Protein AF-A0A0F9JEW5-F1 (afdb_monomer)

pLDDT: mean 82.62, std 16.34, range [31.52, 98.19]

Solvent-accessible surface area (backbone atoms only — not comparable to full-atom values): 14405 Å² total; per-residue (Å²): 135,77,82,50,56,50,59,51,35,54,68,75,47,65,74,47,49,48,52,36,48,53,62,78,28,71,48,70,69,54,36,25,42,50,37,27,54,48,25,72,77,55,70,65,80,66,47,75,46,81,28,48,69,41,66,29,32,46,48,93,88,68,34,52,80,38,79,66,71,41,77,50,73,48,63,40,45,31,35,50,45,37,50,49,23,58,27,34,62,46,63,54,83,74,31,50,36,46,57,43,24,36,77,70,68,67,39,47,72,57,69,88,80,59,84,79,89,71,84,52,66,76,83,64,49,45,79,55,55,66,50,74,73,92,72,69,80,47,75,87,39,39,67,61,47,58,59,44,50,69,65,40,67,44,68,39,86,44,70,40,50,89,50,46,80,82,81,53,55,40,36,77,55,31,75,56,64,23,34,40,79,36,99,52,100,46,92,76,52,58,65,40,72,43,75,83,55,45,79,81,68,55,44,44,38,74,59,33,95,54,69,22,47,46,82,43,75,46,63,66,61,31,51,53,50,54,51,53,52,50,50,54,52,52,52,50,53,53,53,50,50,52,50,55,59,60,72,75,109

Organism: NCBI:txid412755

Nearest PDB structures (foldseek):
  8amp-assembly1_A  TM=6.759E-01  e=5.901E-01  Mycobacterium tuberculosis
  7m32-assembly2_D  TM=3.878E-01  e=1.732E-01  Sus scrofa
  8f5w-assembly1_B  TM=3.877E-01  e=1.937E-01  Sus scrofa
  8f61-assembly2_D  TM=4.476E-01  e=6.239E-01  Sus scrofa
  8f5w-assembly2_D  TM=3.840E-01  e=4.466E-01  Sus scrofa

InterPro domains:
  IPR007160 Domain of unknown function DUF362 [PF04015] (2-85)
  IPR017896 4Fe-4S ferredoxin-type, iron-sulphur binding domain [PF13237] (158-209)
  IPR017896 4Fe-4S ferredoxin-type, iron-sulphur binding domain [PS51379] (155-184)
  IPR017896 4Fe-4S ferredoxin-type, iron-sulphur binding domain [PS51379] (189-218)
  IPR017900 4Fe-4S ferredoxin, iron-sulphur binding, conserved site [PS00198] (198-209)

Foldseek 3Di:
DDDFDLNCLLVVQDFCVSLLLCVVPVDPLSSLLVSLVSCVVPADQKGKTDQQWDFFAPDDVDTDIDGLRDIDMDRQSLCRVLLVCLQQVHDSVVSNNSVSNVVVVRHDSDNVPDDDPDDDSVVRHHHGHHHPPPDDVCPVCVVVCCVQVVVQFDWDKAFQLVQDQQPCQLQVSQSLNQWARFPDNDRPTDTHGRSVSDPPSCSSCVPDPRSGIDIDGPPVSNVVSVVVVVVVVVVVVVVVVVVVVVVVD

Mean predicted aligned error: 12.76 Å

Sequence (249 aa):
LLTCSIKNMFGTVILGNKSRIHFMFPNNVLFNAALADVYSVSQPQLTIIDGYYCQEGNGPTAGDVVKLDLVIAGYDPVALDTVVCNIIGFDTKEVLHIAKAEQKGLGSSDITKQKFLGESLLSVKRNFKKPKNQIYIFQLFKFLYEQVIKRVFIQVIEFDLSKCKLCAICWKNCPAQALSPPKELKRGYAPEWDKESCIKCYCCAEFCPHEAINFRINKRKIFLKFFILALILGISQISLFLMLSLANI

Structure (mmCIF, N/CA/C/O backbone):
data_AF-A0A0F9JEW5-F1
#
_entry.id   AF-A0A0F9JEW5-F1
#
loop_
_atom_site.group_PDB
_atom_site.id
_atom_site.type_symbol
_atom_site.label_atom_id
_atom_site.label_alt_id
_atom_site.label_comp_id
_atom_site.label_asym_id
_atom_site.label_entity_id
_atom_site.label_seq_id
_atom_site.pdbx_PDB_ins_code
_atom_site.Cartn_x
_atom_site.Cartn_y
_atom_site.Cartn_z
_atom_site.occupancy
_atom_site.B_iso_or_equiv
_atom_site.auth_seq_id
_atom_site.auth_comp_id
_atom_site.auth_asym_id
_atom_site.auth_atom_id
_atom_site.pdbx_PDB_model_num
ATOM 1 N N . LEU A 1 1 ? 2.967 -2.147 7.516 1.00 82.19 1 LEU A N 1
ATOM 2 C CA . LEU A 1 1 ? 2.421 -2.959 8.623 1.00 82.19 1 LEU A CA 1
ATOM 3 C C . LEU A 1 1 ? 0.928 -3.183 8.443 1.00 82.19 1 LEU A C 1
ATOM 5 O O . LEU A 1 1 ? 0.535 -4.333 8.407 1.00 82.19 1 LEU A O 1
ATOM 9 N N . LEU A 1 2 ? 0.135 -2.130 8.233 1.00 92.19 2 LEU A N 1
ATOM 10 C CA . LEU A 1 2 ? -1.301 -2.230 7.950 1.00 92.19 2 LEU A CA 1
ATOM 11 C C . LEU A 1 2 ? -1.621 -1.990 6.460 1.00 92.19 2 LEU A C 1
ATOM 13 O O . LEU A 1 2 ? -0.882 -1.264 5.787 1.00 92.19 2 LEU A O 1
ATOM 17 N N . THR A 1 3 ? -2.697 -2.599 5.952 1.00 92.00 3 THR A N 1
ATOM 18 C CA . THR A 1 3 ? -3.315 -2.260 4.656 1.00 92.00 3 THR A CA 1
ATOM 19 C C . THR A 1 3 ? -4.817 -2.088 4.863 1.00 92.00 3 THR A C 1
ATOM 21 O O . THR A 1 3 ? -5.552 -3.066 4.818 1.00 92.00 3 THR A O 1
ATOM 24 N N . CYS A 1 4 ? -5.236 -0.850 5.110 1.00 95.38 4 CYS A N 1
ATOM 25 C CA . CYS A 1 4 ? -6.632 -0.445 5.265 1.00 95.38 4 CYS A CA 1
ATOM 26 C C . CYS A 1 4 ? -6.843 0.867 4.492 1.00 95.38 4 CYS A C 1
ATOM 28 O O . CYS A 1 4 ? -6.364 0.982 3.366 1.00 95.38 4 CYS A O 1
ATOM 30 N N . SER A 1 5 ? -7.505 1.856 5.078 1.00 96.94 5 SER A N 1
ATOM 31 C CA . SER A 1 5 ? -8.023 3.065 4.437 1.00 96.94 5 SER A CA 1
ATOM 32 C C . SER A 1 5 ? -6.953 3.859 3.687 1.00 96.94 5 SER A C 1
ATOM 34 O O . SER A 1 5 ? -7.041 4.018 2.469 1.00 96.94 5 SER A O 1
ATOM 36 N N . ILE A 1 6 ? -5.901 4.318 4.377 1.00 96.94 6 ILE A N 1
ATOM 37 C CA . ILE A 1 6 ? -4.916 5.242 3.787 1.00 96.94 6 ILE A CA 1
ATOM 38 C C . ILE A 1 6 ? -4.125 4.540 2.683 1.00 96.94 6 ILE A C 1
ATOM 40 O O . ILE A 1 6 ? -3.960 5.059 1.580 1.00 96.94 6 ILE A O 1
ATOM 44 N N . LYS A 1 7 ? -3.649 3.320 2.951 1.00 93.75 7 LYS A N 1
ATOM 45 C CA . LYS A 1 7 ? -2.890 2.547 1.961 1.00 93.75 7 LYS A CA 1
ATOM 46 C C . LYS A 1 7 ? -3.767 2.096 0.786 1.00 93.75 7 LYS A C 1
ATOM 48 O O . LYS A 1 7 ? -3.244 1.971 -0.319 1.00 93.75 7 LYS A O 1
ATOM 53 N N . ASN A 1 8 ? -5.073 1.898 0.986 1.00 95.00 8 ASN A N 1
ATOM 54 C CA . ASN A 1 8 ? -6.012 1.598 -0.095 1.00 95.00 8 ASN A CA 1
ATOM 55 C C . ASN A 1 8 ? -6.117 2.753 -1.102 1.00 95.00 8 ASN A C 1
ATOM 57 O O . ASN A 1 8 ? -6.257 2.499 -2.296 1.00 95.00 8 ASN A O 1
ATOM 61 N N . MET A 1 9 ? -5.915 4.005 -0.670 1.00 95.00 9 MET A N 1
ATOM 62 C CA . MET A 1 9 ? -5.864 5.151 -1.588 1.00 95.00 9 MET A CA 1
ATOM 63 C C . MET A 1 9 ? -4.673 5.105 -2.544 1.00 95.00 9 MET A C 1
ATOM 65 O O . MET A 1 9 ? -4.735 5.695 -3.614 1.00 95.00 9 MET A O 1
ATOM 69 N N . PHE A 1 10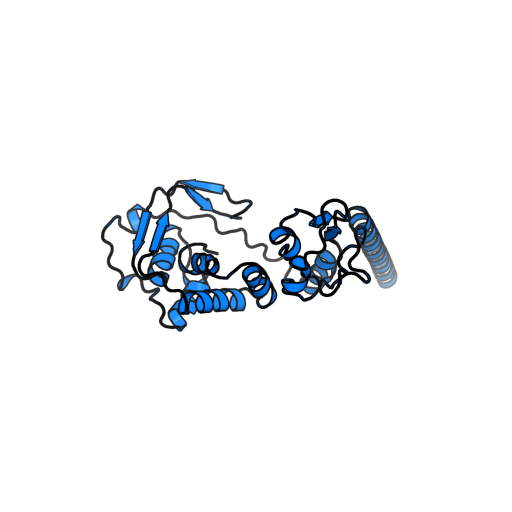 ? -3.639 4.304 -2.272 1.00 91.19 10 PHE A N 1
ATOM 70 C CA . PHE A 1 10 ? -2.622 4.000 -3.285 1.00 91.19 10 PHE A CA 1
ATOM 71 C C . PHE A 1 10 ? -3.217 3.345 -4.543 1.00 91.19 10 PHE A C 1
ATOM 73 O O . PHE A 1 10 ? -2.631 3.401 -5.623 1.00 91.19 10 PHE A O 1
ATOM 80 N N . GLY A 1 11 ? -4.407 2.753 -4.417 1.00 88.12 11 GLY A N 1
ATOM 81 C CA . GLY A 1 11 ? -5.236 2.249 -5.500 1.00 88.12 11 GLY A CA 1
ATOM 82 C C . GLY A 1 11 ? -5.543 3.278 -6.588 1.00 88.12 11 GLY A C 1
ATOM 83 O O . GLY A 1 11 ? -5.614 2.881 -7.751 1.00 88.12 11 GLY A O 1
ATOM 84 N N . THR A 1 12 ? -5.648 4.564 -6.234 1.00 90.12 12 THR A N 1
ATOM 85 C CA . THR A 1 12 ? -6.010 5.662 -7.149 1.00 90.12 12 THR A CA 1
ATOM 86 C C . THR A 1 12 ? -4.848 6.129 -8.023 1.00 90.12 12 THR A C 1
ATOM 88 O O . THR A 1 12 ? -5.052 6.806 -9.030 1.00 90.12 12 THR A O 1
ATOM 91 N N . VAL A 1 13 ? -3.621 5.719 -7.693 1.00 85.56 13 VAL A N 1
ATOM 92 C CA . VAL A 1 13 ? -2.450 5.954 -8.536 1.00 85.56 13 VAL A CA 1
ATOM 93 C C . VAL A 1 13 ? -2.584 5.134 -9.819 1.00 85.56 13 VAL A C 1
ATOM 95 O O . VAL A 1 13 ? -2.695 3.912 -9.793 1.00 85.56 13 VAL A O 1
ATOM 98 N N . ILE A 1 14 ? -2.546 5.805 -10.963 1.00 73.94 14 ILE A N 1
ATOM 99 C CA . ILE A 1 14 ? -2.825 5.189 -12.262 1.00 73.94 14 ILE A CA 1
ATOM 100 C C . ILE A 1 14 ? -1.658 4.298 -12.717 1.00 73.94 14 ILE A C 1
ATOM 102 O O . ILE A 1 14 ? -0.518 4.762 -12.812 1.00 73.94 14 ILE A O 1
ATOM 106 N N . LEU A 1 15 ? -1.962 3.048 -13.089 1.00 65.25 15 LEU A N 1
ATOM 107 C CA . LEU A 1 15 ? -1.085 2.167 -13.873 1.00 65.25 15 LEU A CA 1
ATOM 108 C C . LEU A 1 15 ? 0.342 2.062 -13.279 1.00 65.25 15 LEU A C 1
ATOM 110 O O . LEU A 1 15 ? 0.527 1.829 -12.081 1.00 65.25 15 LEU A O 1
ATOM 114 N N . GLY A 1 16 ? 1.374 2.246 -14.112 1.00 61.03 16 GLY A N 1
ATOM 115 C CA . GLY A 1 16 ? 2.775 1.992 -13.767 1.00 61.03 16 GLY A CA 1
ATOM 116 C C . GLY A 1 16 ? 3.349 2.975 -12.750 1.00 61.03 16 GLY A C 1
ATOM 117 O O . GLY A 1 16 ? 4.456 2.770 -12.246 1.00 61.03 16 GLY A O 1
ATOM 118 N N . ASN A 1 17 ? 2.592 4.021 -12.406 1.00 68.81 17 ASN A N 1
ATOM 119 C CA . ASN A 1 17 ? 2.990 4.986 -11.394 1.00 68.81 17 ASN A CA 1
ATOM 120 C C . ASN A 1 17 ? 3.050 4.351 -10.000 1.00 68.81 17 ASN A C 1
ATOM 122 O O . ASN A 1 17 ? 3.900 4.756 -9.212 1.00 68.81 17 ASN A O 1
ATOM 126 N N . LYS A 1 18 ? 2.258 3.304 -9.710 1.00 72.94 18 LYS A N 1
ATOM 127 C CA . LYS A 1 18 ? 2.375 2.558 -8.441 1.00 72.94 18 LYS A CA 1
ATOM 128 C C . LYS A 1 18 ? 3.777 1.976 -8.285 1.00 72.94 18 LYS A C 1
ATOM 130 O O . LYS A 1 18 ? 4.462 2.209 -7.288 1.00 72.94 18 LYS A O 1
ATOM 135 N N . SER A 1 19 ? 4.252 1.286 -9.316 1.00 67.31 19 SER A N 1
ATOM 136 C CA . SER A 1 19 ? 5.589 0.700 -9.304 1.00 67.31 19 SER A CA 1
ATOM 137 C C . SER A 1 19 ? 6.693 1.756 -9.352 1.00 67.31 19 SER A C 1
ATOM 139 O O . SER A 1 19 ? 7.730 1.583 -8.714 1.00 67.31 19 SER A O 1
ATOM 141 N N . ARG A 1 20 ? 6.469 2.878 -10.053 1.00 66.75 20 ARG A N 1
ATOM 142 C CA . ARG A 1 20 ? 7.386 4.028 -10.042 1.00 66.75 20 ARG A CA 1
ATOM 143 C C . ARG A 1 20 ? 7.544 4.610 -8.637 1.00 66.75 20 ARG A C 1
ATOM 145 O O . ARG A 1 20 ? 8.668 4.860 -8.223 1.00 66.75 20 ARG A O 1
ATOM 152 N N . ILE A 1 21 ? 6.454 4.793 -7.893 1.00 72.44 21 ILE A N 1
ATOM 153 C CA . ILE A 1 21 ? 6.490 5.320 -6.520 1.00 72.44 21 ILE A CA 1
ATOM 154 C C . ILE A 1 21 ? 7.222 4.347 -5.590 1.00 72.44 21 ILE A C 1
ATOM 156 O O . ILE A 1 21 ? 8.104 4.772 -4.848 1.00 72.44 21 ILE A O 1
ATOM 160 N N . HIS A 1 22 ? 6.950 3.040 -5.681 1.00 71.81 22 HIS A N 1
ATOM 161 C CA . HIS A 1 22 ? 7.716 2.033 -4.933 1.00 71.81 22 HIS A CA 1
ATOM 162 C C . HIS A 1 22 ? 9.222 2.090 -5.218 1.00 71.81 22 HIS A C 1
ATOM 164 O O . HIS A 1 22 ? 10.030 1.853 -4.322 1.00 71.81 22 HIS A O 1
ATOM 170 N N . PHE A 1 23 ? 9.601 2.411 -6.455 1.00 65.94 23 PHE A N 1
ATOM 171 C CA . PHE A 1 23 ? 10.998 2.553 -6.841 1.00 65.94 23 PHE A CA 1
ATOM 172 C C . PHE A 1 23 ? 11.637 3.857 -6.359 1.00 65.94 23 PHE A C 1
ATOM 174 O O . PHE A 1 23 ? 12.754 3.824 -5.852 1.00 65.94 23 PHE A O 1
ATOM 181 N N . MET A 1 24 ? 10.947 4.991 -6.502 1.00 67.56 24 MET A N 1
ATOM 182 C CA . MET A 1 24 ? 11.456 6.297 -6.066 1.00 67.56 24 MET A CA 1
ATOM 183 C C . MET A 1 24 ? 11.595 6.375 -4.541 1.00 67.56 24 MET A C 1
ATOM 185 O O . MET A 1 24 ? 12.484 7.057 -4.037 1.00 67.56 24 MET A O 1
ATOM 189 N N . PHE A 1 25 ? 10.754 5.644 -3.804 1.00 74.44 25 PHE A N 1
ATOM 190 C CA . PHE A 1 25 ? 10.728 5.652 -2.344 1.00 74.44 25 PHE A CA 1
ATOM 191 C C . PHE A 1 25 ? 10.922 4.237 -1.771 1.00 74.44 25 PHE A C 1
ATOM 193 O O . PHE A 1 25 ? 10.008 3.683 -1.165 1.00 74.44 25 PHE A O 1
ATOM 200 N N . PRO A 1 26 ? 12.117 3.627 -1.911 1.00 60.06 26 PRO A N 1
ATOM 201 C CA . PRO A 1 26 ? 12.377 2.275 -1.407 1.00 60.06 26 PRO A CA 1
ATOM 202 C C . PRO A 1 26 ? 12.519 2.244 0.123 1.00 60.06 26 PRO A C 1
ATOM 204 O O . PRO A 1 26 ? 12.433 1.192 0.756 1.00 60.06 26 PRO A O 1
ATOM 207 N N . ASN A 1 27 ? 12.764 3.406 0.734 1.00 75.25 27 ASN A N 1
ATOM 208 C CA . ASN A 1 27 ? 12.823 3.570 2.175 1.00 75.25 27 ASN A CA 1
ATOM 209 C C . ASN A 1 27 ? 11.406 3.538 2.767 1.00 75.25 27 ASN A C 1
ATOM 211 O O . ASN A 1 27 ? 10.526 4.267 2.319 1.00 75.25 27 ASN A O 1
ATOM 215 N N . ASN A 1 28 ? 11.212 2.745 3.823 1.00 75.88 28 ASN A N 1
ATOM 216 C CA . ASN A 1 28 ? 9.920 2.569 4.488 1.00 75.88 28 ASN A CA 1
ATOM 217 C C . ASN A 1 28 ? 9.301 3.906 4.954 1.00 75.88 28 ASN A C 1
ATOM 219 O O . ASN A 1 28 ? 8.117 4.146 4.729 1.00 75.88 28 ASN A O 1
ATOM 223 N N . VAL A 1 29 ? 10.096 4.815 5.523 1.00 83.69 29 VAL A N 1
ATOM 224 C CA . VAL A 1 29 ? 9.624 6.135 5.974 1.00 83.69 29 VAL A CA 1
ATOM 225 C C . VAL A 1 29 ? 9.166 6.988 4.793 1.00 83.69 29 VAL A C 1
ATOM 227 O O . VAL A 1 29 ? 8.077 7.557 4.843 1.00 83.69 29 VAL A O 1
ATOM 230 N N . LEU A 1 30 ? 9.966 7.049 3.724 1.00 82.50 30 LEU A N 1
ATOM 231 C CA . LEU A 1 30 ? 9.631 7.828 2.529 1.00 82.50 30 LEU A CA 1
ATOM 232 C C . LEU A 1 30 ? 8.403 7.262 1.810 1.00 82.50 30 LEU A C 1
ATOM 234 O O . LEU A 1 30 ? 7.535 8.022 1.398 1.00 82.50 30 LEU A O 1
ATOM 238 N N . PHE A 1 31 ? 8.286 5.936 1.717 1.00 86.50 31 PHE A N 1
ATOM 239 C CA . PHE A 1 31 ? 7.124 5.298 1.107 1.00 86.50 31 PHE A CA 1
ATOM 240 C C . PHE A 1 31 ? 5.835 5.612 1.874 1.00 86.50 31 PHE A C 1
ATOM 242 O O . PHE A 1 31 ? 4.829 5.964 1.269 1.00 86.50 31 PHE A O 1
ATOM 249 N N . ASN A 1 32 ? 5.855 5.539 3.210 1.00 92.56 32 ASN A N 1
ATOM 250 C CA . ASN A 1 32 ? 4.676 5.883 4.011 1.00 92.56 32 ASN A CA 1
ATOM 251 C C . ASN A 1 32 ? 4.344 7.385 3.963 1.00 92.56 32 ASN A C 1
ATOM 253 O O . ASN A 1 32 ? 3.173 7.735 4.073 1.00 92.56 32 ASN A O 1
ATOM 257 N N . ALA A 1 33 ? 5.332 8.265 3.763 1.00 94.12 33 ALA A N 1
ATOM 258 C CA . ALA A 1 33 ? 5.068 9.675 3.479 1.00 94.12 33 ALA A CA 1
ATOM 259 C C . ALA A 1 33 ? 4.374 9.852 2.117 1.00 94.12 33 ALA A C 1
ATOM 261 O O . ALA A 1 33 ? 3.356 10.532 2.048 1.00 94.12 33 ALA A O 1
ATOM 262 N N . ALA A 1 34 ? 4.842 9.150 1.077 1.00 92.69 34 ALA A N 1
ATOM 263 C CA . ALA A 1 34 ? 4.208 9.161 -0.240 1.00 92.69 34 ALA A CA 1
ATOM 264 C C . ALA A 1 34 ? 2.766 8.616 -0.208 1.00 92.69 34 ALA A C 1
ATOM 266 O O . ALA A 1 34 ? 1.903 9.131 -0.910 1.00 92.69 34 ALA A O 1
ATOM 267 N N . LEU A 1 35 ? 2.468 7.613 0.630 1.00 94.75 35 LEU A N 1
ATOM 268 C CA . LEU A 1 35 ? 1.086 7.158 0.851 1.00 94.75 35 LEU A CA 1
ATOM 269 C C . LEU A 1 35 ? 0.201 8.275 1.421 1.00 94.75 35 LEU A C 1
ATOM 271 O O . LEU A 1 35 ? -0.918 8.464 0.950 1.00 94.75 35 LEU A O 1
ATOM 275 N N . ALA A 1 36 ? 0.704 9.029 2.403 1.00 96.12 36 ALA A N 1
ATOM 276 C CA . ALA A 1 36 ? -0.015 10.171 2.961 1.00 96.12 36 ALA A CA 1
ATOM 277 C C . ALA A 1 36 ? -0.188 11.310 1.935 1.00 96.12 36 ALA A C 1
ATOM 279 O O . ALA A 1 36 ? -1.217 11.978 1.946 1.00 96.12 36 ALA A O 1
ATOM 280 N N . ASP A 1 37 ? 0.774 11.505 1.025 1.00 95.06 37 ASP A N 1
ATOM 281 C CA . ASP A 1 37 ? 0.658 12.462 -0.086 1.00 95.06 37 ASP A CA 1
ATOM 282 C C . ASP A 1 37 ? -0.399 12.046 -1.114 1.00 95.06 37 ASP A C 1
ATOM 284 O O . ASP A 1 37 ? -1.164 12.877 -1.588 1.00 95.06 37 ASP A O 1
ATOM 288 N N . VAL A 1 38 ? -0.486 10.757 -1.451 1.00 94.69 38 VAL A N 1
ATOM 289 C CA . VAL A 1 38 ? -1.557 10.256 -2.329 1.00 94.69 38 VAL A CA 1
ATOM 290 C C . VAL A 1 38 ? -2.921 10.437 -1.662 1.00 94.69 38 VAL A C 1
ATOM 292 O O . VAL A 1 38 ? -3.870 10.900 -2.296 1.00 94.69 38 VAL A O 1
ATOM 295 N N . TYR A 1 39 ? -3.014 10.104 -0.374 1.00 96.44 39 TYR A N 1
ATOM 296 C CA . TYR A 1 39 ? -4.237 10.275 0.401 1.00 96.44 39 TYR A CA 1
ATOM 297 C C . TYR A 1 39 ? -4.673 11.745 0.486 1.00 96.44 39 TYR A C 1
ATOM 299 O O . TYR A 1 39 ? -5.859 12.016 0.330 1.00 96.44 39 TYR A O 1
ATOM 307 N N . SER A 1 40 ? -3.748 12.698 0.651 1.00 96.31 40 SER A N 1
ATOM 308 C CA . SER A 1 40 ? -4.097 14.119 0.810 1.00 96.31 40 SER A CA 1
ATOM 309 C C . SER A 1 40 ? -4.865 14.700 -0.380 1.00 96.31 40 SER A C 1
ATOM 311 O O . SER A 1 40 ? -5.707 15.575 -0.183 1.00 96.31 40 SER A O 1
ATOM 313 N N . VAL A 1 41 ? -4.609 14.190 -1.588 1.00 94.44 41 VAL A N 1
ATOM 314 C CA . VAL A 1 41 ? -5.254 14.631 -2.834 1.00 94.44 41 VAL A CA 1
ATOM 315 C C . VAL A 1 41 ? -6.534 13.845 -3.128 1.00 94.44 41 VAL A C 1
ATOM 317 O O . VAL A 1 41 ? -7.447 14.361 -3.765 1.00 94.44 41 VAL A O 1
ATOM 320 N N . SER A 1 42 ? -6.618 12.597 -2.667 1.00 92.00 42 SER A N 1
ATOM 321 C CA . SER A 1 42 ? -7.707 11.674 -2.987 1.00 92.00 42 SER A CA 1
ATOM 322 C C . SER A 1 42 ? -8.397 11.184 -1.714 1.00 92.00 42 SER A C 1
ATOM 324 O O . SER A 1 42 ? -8.347 9.996 -1.396 1.00 92.00 42 SER A O 1
ATOM 326 N N . GLN A 1 43 ? -9.041 12.093 -0.984 1.00 94.25 43 GLN A N 1
ATOM 327 C CA . GLN A 1 43 ? -9.739 11.764 0.261 1.00 94.25 43 GLN A CA 1
ATOM 328 C C . GLN A 1 43 ? -11.159 11.244 -0.030 1.00 94.25 43 GLN A C 1
ATOM 330 O O . GLN A 1 43 ? -11.946 11.950 -0.665 1.00 94.25 43 GLN A O 1
ATOM 335 N N . PRO A 1 44 ? -11.513 10.021 0.401 1.00 94.69 44 PRO A N 1
ATOM 336 C CA . PRO A 1 44 ? -12.870 9.509 0.256 1.00 94.69 44 PRO A CA 1
ATOM 337 C C . PRO A 1 44 ? -13.832 10.223 1.215 1.00 94.69 44 PRO A C 1
ATOM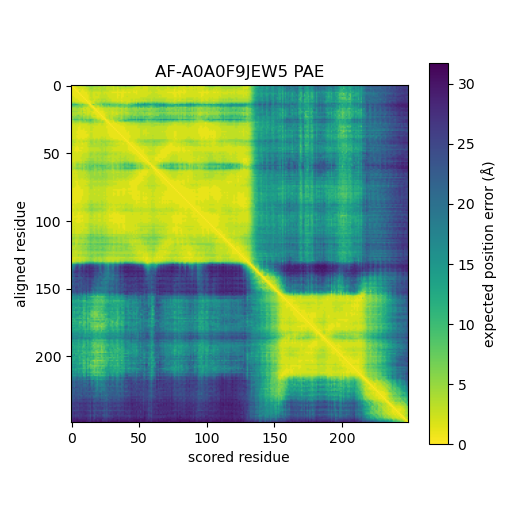 339 O O . PRO A 1 44 ? -13.484 10.500 2.359 1.00 94.69 44 PRO A O 1
ATOM 342 N N . GLN A 1 45 ? -15.073 10.458 0.774 1.00 95.75 45 GLN A N 1
ATOM 343 C CA . GLN A 1 45 ? -16.121 11.021 1.638 1.00 95.75 45 GLN A CA 1
ATOM 344 C C . GLN A 1 45 ? -16.629 10.014 2.674 1.00 95.75 45 GLN A C 1
ATOM 346 O O . GLN A 1 45 ? -17.052 10.409 3.748 1.00 95.75 45 GLN A O 1
ATOM 351 N N . LEU A 1 46 ? -16.605 8.720 2.354 1.00 97.50 46 LEU A N 1
ATOM 352 C CA . LEU A 1 46 ? -16.971 7.627 3.249 1.00 97.50 46 LEU A CA 1
ATOM 353 C C . LEU A 1 46 ? -16.023 6.464 2.978 1.00 97.50 46 LEU A C 1
ATOM 355 O O . LEU A 1 46 ? -15.808 6.093 1.824 1.00 97.50 46 LEU A O 1
ATOM 359 N N . THR A 1 47 ? -15.478 5.879 4.038 1.00 98.00 47 THR A N 1
ATOM 360 C CA . THR A 1 47 ? -14.667 4.664 3.956 1.00 98.00 47 THR A CA 1
ATOM 361 C C . THR A 1 47 ? -15.377 3.533 4.677 1.00 98.00 47 THR A C 1
ATOM 363 O O . THR A 1 47 ? -15.861 3.712 5.794 1.00 98.00 47 THR A O 1
ATOM 366 N N . ILE A 1 48 ? -15.416 2.366 4.037 1.00 98.19 48 ILE A N 1
ATOM 367 C CA . ILE A 1 48 ? -15.929 1.117 4.598 1.00 98.19 48 ILE A CA 1
ATOM 368 C C . ILE A 1 48 ? -14.807 0.086 4.486 1.00 98.19 48 ILE A C 1
ATOM 370 O O . ILE A 1 48 ? -14.261 -0.132 3.405 1.00 98.19 48 ILE A O 1
ATOM 374 N N . ILE A 1 49 ? -14.452 -0.523 5.609 1.00 98.12 49 ILE A N 1
ATOM 375 C CA . ILE A 1 49 ? -13.461 -1.586 5.721 1.00 98.12 49 ILE A CA 1
ATOM 376 C C . ILE A 1 49 ? -14.221 -2.886 5.958 1.00 98.12 49 ILE A C 1
ATOM 378 O O . ILE A 1 49 ? -14.882 -3.049 6.986 1.00 98.12 49 ILE A O 1
ATOM 382 N N . ASP A 1 50 ? -14.103 -3.804 5.004 1.00 97.19 50 ASP A N 1
ATOM 383 C CA . ASP A 1 50 ? -14.560 -5.181 5.154 1.00 97.19 50 ASP A CA 1
ATOM 384 C C . ASP A 1 50 ? -13.499 -5.987 5.914 1.00 97.19 50 ASP A C 1
ATOM 386 O O . ASP A 1 50 ? -12.387 -6.214 5.430 1.00 97.19 50 ASP A O 1
ATOM 390 N N . GLY A 1 51 ? -13.844 -6.369 7.140 1.00 95.62 51 GLY A N 1
ATOM 391 C CA . GLY A 1 51 ? -13.062 -7.227 8.014 1.00 95.62 51 GLY A CA 1
ATOM 392 C C . GLY A 1 51 ? -13.701 -8.600 8.207 1.00 95.62 51 GLY A C 1
ATOM 393 O O . GLY A 1 51 ? -13.511 -9.200 9.260 1.00 95.62 51 GLY A O 1
ATOM 394 N N . TYR A 1 52 ? -14.482 -9.120 7.254 1.00 95.88 52 TYR A N 1
ATOM 395 C CA . TYR A 1 52 ? -15.071 -10.453 7.393 1.00 95.88 52 TYR A CA 1
ATOM 396 C C . TYR A 1 52 ? -13.978 -11.532 7.467 1.00 95.88 52 TYR A C 1
ATOM 398 O O . TYR A 1 52 ? -13.819 -12.208 8.492 1.00 95.88 52 TYR A O 1
ATOM 406 N N . TYR A 1 53 ? -13.145 -11.606 6.425 1.00 95.56 53 TYR A N 1
ATOM 407 C CA . TYR A 1 53 ? -11.891 -12.358 6.419 1.00 95.56 53 TYR A CA 1
ATOM 408 C C . TYR A 1 53 ? -10.707 -11.414 6.237 1.00 95.56 53 TYR A C 1
ATOM 410 O O . TYR A 1 53 ? -10.616 -10.671 5.263 1.00 95.56 53 TYR A O 1
ATOM 418 N N . CYS A 1 54 ? -9.766 -11.487 7.168 1.00 95.12 54 CYS A N 1
ATOM 419 C CA . CYS A 1 54 ? -8.520 -10.741 7.150 1.00 95.12 54 CYS A CA 1
ATOM 420 C C . CYS A 1 54 ? -7.330 -11.686 6.971 1.00 95.12 54 CYS A C 1
ATOM 422 O O . CYS A 1 54 ? -7.470 -12.911 6.967 1.00 95.12 54 CYS A O 1
ATOM 424 N N . GLN A 1 55 ? -6.136 -11.105 6.870 1.00 94.00 55 GLN A N 1
ATOM 425 C CA . GLN A 1 55 ? -4.888 -11.852 6.813 1.00 94.00 55 GLN A CA 1
ATOM 426 C C . GLN A 1 55 ? -3.894 -11.309 7.842 1.00 94.00 55 GLN A C 1
ATOM 428 O O . GLN A 1 55 ? -3.649 -10.103 7.893 1.00 94.00 55 GLN A O 1
ATOM 433 N N . GLU A 1 56 ? -3.309 -12.195 8.646 1.00 94.12 56 GLU A N 1
ATOM 434 C CA . GLU A 1 56 ? -2.249 -11.867 9.605 1.00 94.12 56 GLU A CA 1
ATOM 435 C C . GLU A 1 56 ? -0.893 -12.452 9.176 1.00 94.12 56 GLU A C 1
ATOM 437 O O . GLU A 1 56 ? -0.800 -13.310 8.297 1.00 94.12 56 GLU A O 1
ATOM 442 N N . GLY A 1 57 ? 0.198 -11.997 9.791 1.00 89.38 57 GLY A N 1
ATOM 443 C CA . GLY A 1 57 ? 1.543 -12.452 9.448 1.00 89.38 57 GLY A CA 1
ATOM 444 C C . GLY A 1 57 ? 2.027 -11.892 8.107 1.00 89.38 57 GLY A C 1
ATOM 445 O O . GLY A 1 57 ? 1.949 -10.691 7.856 1.00 89.38 57 GLY A O 1
ATOM 446 N N . ASN A 1 58 ? 2.590 -12.745 7.247 1.00 80.75 58 ASN A N 1
ATOM 447 C CA . ASN A 1 58 ? 3.289 -12.332 6.020 1.00 80.75 58 ASN A CA 1
ATOM 448 C C . ASN A 1 58 ? 2.346 -12.141 4.811 1.00 80.75 58 ASN A C 1
ATOM 450 O O . ASN A 1 58 ? 2.627 -12.605 3.703 1.00 80.75 58 ASN A O 1
ATOM 454 N N . GLY A 1 59 ? 1.217 -11.461 5.019 1.00 75.94 59 GLY A N 1
ATOM 455 C CA . GLY A 1 59 ? 0.318 -11.052 3.935 1.00 75.94 59 GLY A CA 1
ATOM 456 C C . GLY A 1 59 ? 0.949 -10.006 2.991 1.00 75.94 59 GLY A C 1
ATOM 457 O O . GLY A 1 59 ? 1.950 -9.374 3.342 1.00 75.94 59 GLY A O 1
ATOM 458 N N . PRO A 1 60 ? 0.386 -9.788 1.786 1.00 72.94 60 PRO A N 1
ATOM 459 C CA . PRO A 1 60 ? -0.827 -10.426 1.269 1.00 72.94 60 PRO A CA 1
ATOM 460 C C . PRO A 1 60 ? -0.595 -11.831 0.671 1.00 72.94 60 PRO A C 1
ATOM 462 O O . PRO A 1 60 ? -1.536 -12.578 0.434 1.00 72.94 60 PRO A O 1
ATOM 465 N N . THR A 1 61 ? 0.658 -12.218 0.410 1.00 72.31 61 THR A N 1
ATOM 466 C CA . THR A 1 61 ? 0.968 -13.450 -0.341 1.00 72.31 61 THR A CA 1
ATOM 467 C C . THR A 1 61 ? 1.035 -14.707 0.529 1.00 72.31 61 THR A C 1
ATOM 469 O O . THR A 1 61 ? 0.676 -15.779 0.058 1.00 72.31 61 THR A O 1
ATOM 472 N N . ALA A 1 62 ? 1.519 -14.604 1.771 1.00 75.81 62 ALA A N 1
ATOM 473 C CA . ALA A 1 62 ? 1.866 -15.763 2.603 1.00 75.81 62 ALA A CA 1
ATOM 474 C C . ALA A 1 62 ? 1.449 -15.595 4.076 1.00 75.81 62 ALA A C 1
ATOM 476 O O . ALA A 1 62 ? 2.137 -16.066 4.982 1.00 75.81 62 ALA A O 1
ATOM 477 N N . GLY A 1 63 ? 0.373 -14.852 4.330 1.00 84.38 63 GLY A N 1
ATOM 478 C CA . GLY A 1 63 ? -0.211 -14.706 5.662 1.00 84.38 63 GLY A CA 1
ATOM 479 C C . GLY A 1 63 ? -1.358 -15.684 5.920 1.00 84.38 63 GLY A C 1
ATOM 480 O O . GLY A 1 63 ? -1.957 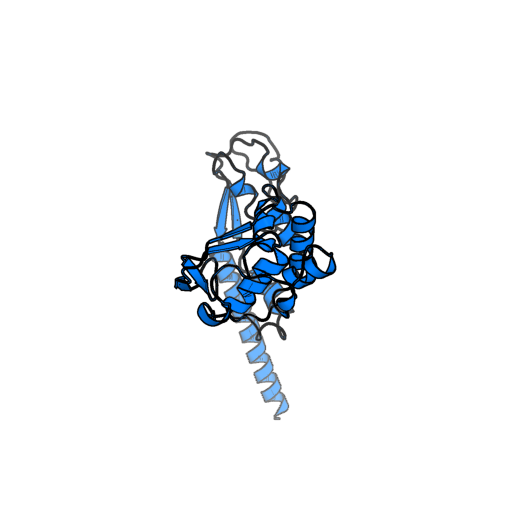-16.196 4.972 1.00 84.38 63 GLY A O 1
ATOM 481 N N . ASP A 1 64 ? -1.673 -15.889 7.196 1.00 90.81 64 ASP A N 1
ATOM 482 C CA . ASP A 1 64 ? -2.747 -16.772 7.657 1.00 90.81 64 ASP A CA 1
ATOM 483 C C . ASP A 1 64 ? -4.095 -16.046 7.569 1.00 90.81 64 ASP A C 1
ATOM 485 O O . ASP A 1 64 ? -4.200 -14.880 7.958 1.00 90.81 64 ASP A O 1
ATOM 489 N N . VAL A 1 65 ? -5.134 -16.728 7.081 1.00 94.25 65 VAL A N 1
ATOM 490 C CA . VAL A 1 65 ? -6.496 -16.175 7.053 1.00 94.25 65 VAL A CA 1
ATOM 491 C C . VAL A 1 65 ? -7.076 -16.168 8.466 1.00 94.25 65 VAL A C 1
ATOM 493 O O . VAL A 1 65 ? -7.057 -17.182 9.163 1.00 94.25 65 VAL A O 1
ATOM 496 N N . VAL A 1 66 ? -7.638 -15.034 8.875 1.00 94.75 66 VAL A N 1
ATOM 497 C CA . VAL A 1 66 ? -8.284 -14.844 10.177 1.00 94.75 66 VAL A CA 1
ATOM 498 C C . VAL A 1 66 ? -9.682 -14.293 9.952 1.00 94.75 66 VAL A C 1
ATOM 500 O O . VAL A 1 66 ? -9.841 -13.237 9.348 1.00 94.75 66 VAL A O 1
ATOM 503 N N . LYS A 1 67 ? -10.708 -14.978 10.460 1.00 96.12 67 LYS A N 1
ATOM 504 C CA . LYS A 1 67 ? -12.073 -14.438 10.469 1.00 96.12 67 LYS A CA 1
ATOM 505 C C . LYS A 1 67 ? -12.190 -13.391 11.578 1.00 96.12 67 LYS A C 1
ATOM 507 O O . LYS A 1 67 ? -12.128 -13.778 12.744 1.00 96.12 67 LYS A O 1
ATOM 512 N N . LEU A 1 68 ? -12.313 -12.111 11.232 1.00 95.81 68 LEU A N 1
ATOM 513 C CA . LEU A 1 68 ? -12.501 -11.019 12.198 1.00 95.81 68 LEU A CA 1
ATOM 514 C C . LEU A 1 68 ? -13.992 -10.677 12.374 1.00 95.81 68 LEU A C 1
ATOM 516 O O . LEU A 1 68 ? -14.382 -10.353 13.487 1.00 95.81 68 LEU A O 1
ATOM 520 N N . ASP A 1 69 ? -14.810 -10.885 11.334 1.00 96.38 69 ASP A N 1
ATOM 521 C CA . ASP A 1 69 ? -16.278 -10.748 11.352 1.00 96.38 69 ASP A CA 1
ATOM 522 C C . ASP A 1 69 ? -16.768 -9.334 11.715 1.00 96.38 69 ASP A C 1
ATOM 524 O O . ASP A 1 69 ? -17.705 -9.155 12.489 1.00 96.38 69 ASP A O 1
ATOM 528 N N . LEU A 1 70 ? -16.098 -8.312 11.169 1.00 96.62 70 LEU A N 1
ATOM 529 C CA . LEU A 1 70 ? -16.416 -6.904 11.414 1.00 96.62 70 LEU A CA 1
ATOM 530 C C . LEU A 1 70 ? -16.560 -6.123 10.113 1.00 96.62 70 LEU A C 1
ATOM 532 O O . LEU A 1 70 ? -15.810 -6.330 9.163 1.00 96.62 70 LEU A O 1
ATOM 536 N N . VAL A 1 71 ? -17.456 -5.141 10.126 1.00 97.50 71 VAL A N 1
ATOM 537 C CA . VAL A 1 71 ? -17.473 -4.044 9.156 1.00 97.50 71 VAL A CA 1
ATOM 538 C C . VAL A 1 71 ? -17.216 -2.757 9.922 1.00 97.50 71 VAL A C 1
ATOM 540 O O . VAL A 1 71 ? -17.886 -2.473 10.913 1.00 97.50 71 VAL A O 1
ATOM 543 N N . ILE A 1 72 ? -16.233 -1.982 9.474 1.00 97.62 72 ILE A N 1
ATOM 544 C CA . ILE A 1 72 ? -15.843 -0.725 10.117 1.00 97.62 72 ILE A CA 1
ATOM 545 C C . ILE A 1 72 ? -16.064 0.388 9.101 1.00 97.62 72 ILE A C 1
ATOM 547 O O . ILE A 1 72 ? -15.569 0.302 7.982 1.00 97.62 72 ILE A O 1
ATOM 551 N N . ALA A 1 73 ? -16.803 1.431 9.465 1.00 97.75 73 ALA A N 1
ATOM 552 C CA . ALA A 1 73 ? -17.115 2.522 8.551 1.00 97.75 73 ALA A CA 1
ATOM 553 C C . ALA A 1 73 ? -16.985 3.883 9.230 1.00 97.75 73 ALA A C 1
ATOM 555 O O . ALA A 1 73 ? -17.255 4.027 10.422 1.00 97.75 73 ALA A O 1
ATOM 556 N N . GLY A 1 74 ? -16.584 4.888 8.458 1.00 97.38 74 GLY A N 1
ATOM 557 C CA . GLY A 1 74 ? -16.455 6.250 8.955 1.00 97.38 74 GLY A CA 1
ATOM 558 C C . GLY A 1 74 ? -15.934 7.233 7.915 1.00 97.38 74 GLY A C 1
ATOM 559 O O . GLY A 1 74 ? -15.679 6.885 6.761 1.00 97.38 74 GLY A O 1
ATOM 560 N N . TYR A 1 75 ? -15.789 8.477 8.360 1.00 96.44 75 TYR A N 1
ATOM 561 C CA . TYR A 1 75 ? -15.463 9.630 7.516 1.00 96.44 75 TYR A CA 1
ATOM 562 C C . TYR A 1 75 ? -13.990 10.054 7.612 1.00 96.44 75 TYR A C 1
ATOM 564 O O . TYR A 1 75 ? -13.520 10.795 6.759 1.00 96.44 75 TYR A O 1
ATOM 572 N N . ASP A 1 76 ? -13.263 9.585 8.632 1.00 97.25 76 ASP A N 1
ATOM 573 C CA . ASP A 1 76 ? -11.844 9.888 8.850 1.00 97.25 76 ASP A CA 1
ATOM 574 C C . ASP A 1 76 ? -10.999 8.605 8.696 1.00 97.25 76 ASP A C 1
ATOM 576 O O . ASP A 1 76 ? -10.937 7.786 9.617 1.00 97.25 76 ASP A O 1
ATOM 580 N N . PRO A 1 77 ? -10.337 8.407 7.541 1.00 97.38 77 PRO A N 1
ATOM 581 C CA . PRO A 1 77 ? -9.394 7.313 7.302 1.00 97.38 77 PRO A CA 1
ATOM 582 C C . PRO A 1 77 ? -8.250 7.174 8.318 1.00 97.38 77 PRO A C 1
ATOM 584 O O . PRO A 1 77 ? -7.818 6.050 8.579 1.00 97.38 77 PRO A O 1
ATOM 587 N N . VAL A 1 78 ? -7.753 8.272 8.902 1.00 97.88 78 VAL A N 1
ATOM 588 C CA . VAL A 1 78 ? -6.711 8.229 9.947 1.00 97.88 78 VAL A CA 1
ATOM 589 C C . VAL A 1 78 ? -7.292 7.629 11.224 1.00 97.88 78 VAL A C 1
ATOM 591 O O . VAL A 1 78 ? -6.674 6.747 11.831 1.00 97.88 78 VAL A O 1
ATOM 594 N N . ALA A 1 79 ? -8.504 8.046 11.594 1.00 97.44 79 ALA A N 1
ATOM 595 C CA . ALA A 1 79 ? -9.223 7.481 12.728 1.00 97.44 79 ALA A CA 1
ATOM 596 C C . ALA A 1 79 ? -9.557 6.001 12.500 1.00 97.44 79 ALA A C 1
ATOM 598 O O . ALA A 1 79 ? -9.318 5.180 13.381 1.00 97.44 79 ALA A O 1
ATOM 599 N N . LEU A 1 80 ? -10.036 5.632 11.308 1.00 97.75 80 LEU A N 1
ATOM 600 C CA . LEU A 1 80 ? -10.377 4.249 10.966 1.00 97.75 80 LEU A CA 1
ATOM 601 C C . LEU A 1 80 ? -9.164 3.318 11.028 1.00 97.75 80 LEU A C 1
ATOM 603 O O . LEU A 1 80 ? -9.232 2.273 11.672 1.00 97.75 80 LEU A O 1
ATOM 607 N N . ASP A 1 81 ? -8.035 3.703 10.430 1.00 97.94 81 ASP A N 1
ATOM 608 C CA . ASP A 1 81 ? -6.817 2.887 10.484 1.00 97.94 81 ASP A CA 1
ATOM 609 C C . ASP A 1 81 ? -6.286 2.774 11.925 1.00 97.94 81 ASP A C 1
ATOM 611 O O . ASP A 1 81 ? -5.790 1.718 12.328 1.00 97.94 81 ASP A O 1
ATOM 615 N N . THR A 1 82 ? -6.459 3.820 12.739 1.00 97.81 82 THR A N 1
ATOM 616 C CA . THR A 1 82 ? -6.147 3.805 14.178 1.00 97.81 82 THR A CA 1
ATOM 617 C C . THR A 1 82 ? -7.052 2.847 14.954 1.00 97.81 82 THR A C 1
ATOM 619 O O . THR A 1 82 ? -6.563 2.072 15.782 1.00 97.81 82 THR A O 1
ATOM 622 N N . VAL A 1 83 ? -8.362 2.864 14.692 1.00 97.25 83 VAL A N 1
ATOM 623 C CA . VAL A 1 83 ? -9.329 1.925 15.278 1.00 97.25 83 VAL A CA 1
ATOM 624 C C . VAL A 1 83 ? -8.936 0.500 14.929 1.00 97.25 83 VAL A C 1
ATOM 626 O O . VAL A 1 83 ? -8.825 -0.335 15.824 1.00 97.25 83 VAL A O 1
ATOM 629 N N . VAL A 1 84 ? -8.632 0.233 13.656 1.00 97.62 84 VAL A N 1
ATOM 630 C CA . VAL A 1 84 ? -8.176 -1.089 13.222 1.00 97.62 84 VAL A CA 1
ATOM 631 C C . VAL A 1 84 ? -6.911 -1.500 13.969 1.00 97.62 84 VAL A C 1
ATOM 633 O O . VAL A 1 84 ? -6.873 -2.619 14.469 1.00 97.62 84 VAL A O 1
ATOM 636 N N . CYS A 1 85 ? -5.913 -0.618 14.125 1.00 97.38 85 CYS A N 1
ATOM 637 C CA . CYS A 1 85 ? -4.709 -0.921 14.912 1.00 97.38 85 CYS A CA 1
ATOM 638 C C . CYS A 1 85 ? -5.053 -1.372 16.338 1.00 97.38 85 CYS A C 1
ATOM 640 O O . CYS A 1 85 ? -4.530 -2.383 16.803 1.00 97.38 85 CYS A O 1
ATOM 642 N N . ASN A 1 86 ? -5.972 -0.673 17.007 1.00 96.19 86 ASN A N 1
ATOM 643 C CA . ASN A 1 86 ? -6.409 -1.019 18.360 1.00 96.19 86 ASN A CA 1
ATOM 644 C C . ASN A 1 86 ? -7.139 -2.368 18.415 1.00 96.19 86 ASN A C 1
ATOM 646 O O . ASN A 1 86 ? -6.871 -3.168 19.316 1.00 96.19 86 ASN A O 1
ATOM 650 N N . ILE A 1 87 ? -8.016 -2.631 17.441 1.00 97.06 87 ILE A N 1
ATOM 651 C CA . ILE A 1 87 ? -8.736 -3.903 17.304 1.00 97.06 87 ILE A CA 1
ATOM 652 C C . ILE A 1 87 ? -7.737 -5.046 17.126 1.00 97.06 87 ILE A C 1
ATOM 654 O O . ILE A 1 87 ? -7.811 -6.031 17.858 1.00 97.06 87 ILE A O 1
ATOM 658 N N . ILE A 1 88 ? -6.776 -4.901 16.207 1.00 96.56 88 ILE A N 1
ATOM 659 C CA . ILE A 1 88 ? -5.842 -5.979 15.853 1.00 96.56 88 ILE A CA 1
ATOM 660 C C . ILE A 1 88 ? -4.618 -6.085 16.783 1.00 96.56 88 ILE A C 1
ATOM 662 O O . ILE A 1 88 ? -3.743 -6.929 16.580 1.00 96.56 88 ILE A O 1
ATOM 666 N N . GLY A 1 89 ? -4.517 -5.219 17.796 1.00 95.44 89 GLY A N 1
ATOM 667 C CA . GLY A 1 89 ? -3.415 -5.210 18.764 1.00 95.44 89 GLY A CA 1
ATOM 668 C C . GLY A 1 89 ? -2.084 -4.671 18.221 1.00 95.44 89 GLY A C 1
ATOM 669 O O . GLY A 1 89 ? -1.017 -5.075 18.685 1.00 95.44 89 GLY A O 1
ATOM 670 N N . PHE A 1 90 ? -2.115 -3.786 17.223 1.00 95.00 90 PHE A N 1
ATOM 671 C CA . PHE A 1 90 ? -0.925 -3.114 16.694 1.00 95.00 90 PHE A CA 1
ATOM 672 C C . PHE A 1 90 ? -0.718 -1.764 17.388 1.00 95.00 90 PHE A C 1
ATOM 674 O O . PHE A 1 90 ? -1.675 -1.055 17.683 1.00 95.00 90 PHE A O 1
ATOM 681 N N . ASP A 1 91 ? 0.544 -1.386 17.608 1.00 93.38 91 ASP A N 1
ATOM 682 C CA . ASP A 1 91 ? 0.871 -0.026 18.040 1.00 93.38 91 ASP A CA 1
ATOM 683 C C . ASP A 1 91 ? 0.745 0.916 16.837 1.00 93.38 91 ASP A C 1
ATOM 685 O O . ASP A 1 91 ? 1.472 0.784 15.847 1.00 93.38 91 ASP A O 1
ATOM 689 N N . THR A 1 92 ? -0.173 1.878 16.932 1.00 92.75 92 THR A N 1
ATOM 690 C CA . THR A 1 92 ? -0.411 2.912 15.920 1.00 92.75 92 THR A CA 1
ATOM 691 C C . THR A 1 92 ? 0.877 3.646 15.529 1.00 92.75 92 THR A C 1
ATOM 693 O O . THR A 1 92 ? 1.052 3.995 14.361 1.00 92.75 92 THR A O 1
ATOM 696 N N . LYS A 1 93 ? 1.831 3.821 16.457 1.00 90.06 93 LYS A N 1
ATOM 697 C CA . LYS A 1 93 ? 3.119 4.489 16.192 1.00 90.06 93 LYS A CA 1
ATOM 698 C C . LYS A 1 93 ? 4.014 3.714 15.226 1.00 90.06 93 LYS A C 1
ATOM 700 O O . LYS A 1 93 ? 4.825 4.318 14.526 1.00 90.06 93 LYS A O 1
ATOM 705 N N . GLU A 1 94 ? 3.874 2.392 15.151 1.00 90.25 94 GLU A N 1
ATOM 706 C CA . GLU A 1 94 ? 4.619 1.574 14.189 1.00 90.25 94 GLU A CA 1
ATOM 707 C C . GLU A 1 94 ? 4.041 1.694 12.767 1.00 90.25 94 GLU A C 1
ATOM 709 O O . GLU A 1 94 ? 4.732 1.453 11.770 1.00 90.25 94 GLU A O 1
ATOM 714 N N . VAL A 1 95 ? 2.771 2.091 12.636 1.00 94.25 95 VAL A N 1
ATOM 715 C CA . VAL A 1 95 ? 2.083 2.242 11.352 1.00 94.25 95 VAL A CA 1
ATOM 716 C C . VAL A 1 95 ? 2.316 3.649 10.799 1.00 94.25 95 VAL A C 1
ATOM 718 O O . VAL A 1 95 ? 1.481 4.544 10.877 1.00 94.25 95 VAL A O 1
ATOM 721 N N . LEU A 1 96 ? 3.496 3.834 10.203 1.00 95.06 96 LEU A N 1
ATOM 722 C CA . LEU A 1 96 ? 4.030 5.152 9.842 1.00 95.06 96 LEU A CA 1
ATOM 723 C C . LEU A 1 96 ? 3.103 6.034 8.988 1.00 95.06 96 LEU A C 1
ATOM 725 O O . LEU A 1 96 ? 3.142 7.249 9.147 1.00 95.06 96 LEU A O 1
ATOM 729 N N . HIS A 1 97 ? 2.286 5.476 8.087 1.00 96.12 97 HIS A N 1
ATOM 730 C CA . HIS A 1 97 ? 1.387 6.296 7.262 1.00 96.12 97 HIS A CA 1
ATOM 731 C C . HIS A 1 97 ? 0.275 6.974 8.071 1.00 96.12 97 HIS A C 1
ATOM 733 O O . HIS A 1 97 ? -0.139 8.059 7.678 1.00 96.12 97 HIS A O 1
ATOM 739 N N . ILE A 1 98 ? -0.148 6.409 9.211 1.00 97.75 98 ILE A N 1
ATOM 740 C CA . ILE A 1 98 ? -1.104 7.063 10.121 1.00 97.75 98 ILE A CA 1
ATOM 741 C C . ILE A 1 98 ? -0.464 8.335 10.682 1.00 97.75 98 ILE A C 1
ATOM 743 O O . ILE A 1 98 ? -0.992 9.429 10.501 1.00 97.75 98 ILE A O 1
ATOM 747 N N . ALA A 1 99 ? 0.737 8.211 11.258 1.00 96.19 99 ALA A N 1
ATOM 748 C CA . ALA A 1 99 ? 1.473 9.352 11.800 1.00 96.19 99 ALA A CA 1
ATOM 749 C C . ALA A 1 99 ? 1.795 10.407 10.724 1.00 96.19 99 ALA A C 1
ATOM 751 O O . ALA A 1 99 ? 1.714 11.605 10.983 1.00 96.19 99 ALA A O 1
ATOM 752 N N . LYS A 1 100 ? 2.148 9.985 9.502 1.00 97.19 100 LYS A N 1
ATOM 753 C CA . LYS A 1 100 ? 2.419 10.908 8.386 1.00 97.19 100 LYS A CA 1
ATOM 754 C C . LYS A 1 100 ? 1.168 11.637 7.898 1.00 97.19 100 LYS A C 1
ATOM 756 O O . LYS A 1 100 ? 1.276 12.806 7.538 1.00 97.19 100 LYS A O 1
ATOM 761 N N . ALA A 1 101 ? 0.013 10.977 7.888 1.00 97.44 101 ALA A N 1
ATOM 762 C CA . ALA A 1 101 ? -1.253 11.604 7.525 1.00 97.44 101 ALA A CA 1
ATOM 763 C C . ALA A 1 101 ? -1.738 12.581 8.608 1.00 97.44 101 ALA A C 1
ATOM 765 O O . ALA A 1 101 ? -2.134 13.699 8.284 1.00 97.44 101 ALA A O 1
ATOM 766 N N . GLU A 1 102 ? -1.619 12.216 9.887 1.00 97.25 102 GLU A N 1
ATOM 767 C CA . GLU A 1 102 ? -1.948 13.106 11.008 1.00 97.25 102 GLU A CA 1
ATOM 768 C C . GLU A 1 102 ? -1.045 14.349 11.038 1.00 97.25 102 GLU A C 1
ATOM 770 O O . GLU A 1 102 ? -1.539 15.463 11.183 1.00 97.25 102 GLU A O 1
ATOM 775 N N . GLN A 1 103 ? 0.264 14.198 10.789 1.00 96.62 103 GLN A N 1
ATOM 776 C CA . GLN A 1 103 ? 1.202 15.329 10.656 1.00 96.62 103 GLN A CA 1
ATOM 777 C C . GLN A 1 103 ? 0.796 16.330 9.563 1.00 96.62 103 GLN A C 1
ATOM 779 O O . GLN A 1 103 ? 1.187 17.493 9.621 1.00 96.62 103 GLN A O 1
ATOM 784 N N . LYS A 1 104 ? 0.028 15.885 8.563 1.00 96.56 104 LYS A N 1
ATOM 785 C CA . LYS A 1 104 ? -0.503 16.715 7.473 1.00 96.56 104 LYS A CA 1
ATOM 786 C C . LYS A 1 104 ? -1.903 17.269 7.764 1.00 96.56 104 LYS A C 1
ATOM 788 O O . LYS A 1 104 ? -2.461 17.939 6.903 1.00 96.56 104 LYS A O 1
ATOM 793 N N . GLY A 1 105 ? -2.474 16.992 8.938 1.00 96.81 105 GLY A N 1
ATOM 794 C CA . GLY A 1 105 ? -3.816 17.435 9.315 1.00 96.81 105 GLY A CA 1
ATOM 795 C C . GLY A 1 105 ? -4.943 16.718 8.566 1.00 96.81 105 GLY A C 1
ATOM 796 O O . GLY A 1 105 ? -6.018 17.284 8.414 1.00 96.81 105 GLY A O 1
ATOM 797 N N . LEU A 1 106 ? -4.710 15.494 8.078 1.00 96.88 106 LEU A N 1
ATOM 798 C CA . LEU A 1 106 ? -5.669 14.748 7.243 1.00 96.88 106 LEU A CA 1
ATOM 799 C C . LEU A 1 106 ? -6.656 13.875 8.043 1.00 96.88 106 LEU A C 1
ATOM 801 O O . LEU A 1 106 ? -7.317 13.011 7.466 1.00 96.88 106 LEU A O 1
ATOM 805 N N . GLY A 1 107 ? -6.688 14.043 9.364 1.00 96.19 107 GLY A N 1
ATOM 806 C CA . GLY A 1 107 ? -7.462 13.238 10.307 1.00 96.19 107 GLY A CA 1
ATOM 807 C C . GLY A 1 107 ? -6.753 13.126 11.655 1.00 96.19 107 GLY A C 1
ATOM 808 O O . GLY A 1 107 ? -5.697 13.737 11.851 1.00 96.19 107 GLY A O 1
ATOM 809 N N . SER A 1 108 ? -7.314 12.352 12.586 1.00 96.50 108 SER A N 1
ATOM 810 C CA . SER A 1 108 ? -6.741 12.188 13.930 1.00 96.50 108 SER A CA 1
ATOM 811 C C . SER A 1 108 ? -6.558 10.730 14.347 1.00 96.50 108 SER A C 1
ATOM 813 O O . SER A 1 108 ? -7.455 9.901 14.202 1.00 96.50 108 SER A O 1
ATOM 815 N N . SER A 1 109 ? -5.397 10.438 14.940 1.00 96.69 109 SER A N 1
ATOM 816 C CA . SER A 1 109 ? -5.091 9.152 15.576 1.00 96.69 109 SER A CA 1
ATOM 817 C C . SER A 1 109 ? -5.468 9.106 17.066 1.00 96.69 109 SER A C 1
ATOM 819 O O . SER A 1 109 ? -5.243 8.108 17.752 1.00 96.69 109 SER A O 1
ATOM 821 N N . ASP A 1 110 ? -6.076 10.174 17.586 1.00 95.44 110 ASP A N 1
ATOM 822 C CA . ASP A 1 110 ? -6.539 10.249 18.966 1.00 95.44 110 ASP A CA 1
ATOM 823 C C . ASP A 1 110 ? -7.892 9.541 19.123 1.00 95.44 110 ASP A C 1
ATOM 825 O O . ASP A 1 110 ? -8.944 10.059 18.740 1.00 95.44 110 ASP A O 1
ATOM 829 N N . ILE A 1 111 ? -7.858 8.349 19.722 1.00 92.00 111 ILE A N 1
ATOM 830 C CA . ILE A 1 111 ? -9.044 7.516 19.948 1.00 92.00 111 ILE A CA 1
ATOM 831 C C . ILE A 1 111 ? -10.097 8.219 20.818 1.00 92.00 111 ILE A C 1
ATOM 833 O O . ILE A 1 111 ? -11.287 7.948 20.689 1.00 92.00 111 ILE A O 1
ATOM 837 N N . THR A 1 112 ? -9.682 9.144 21.693 1.00 93.12 112 THR A N 1
ATOM 838 C CA . THR A 1 112 ? -10.589 9.820 22.636 1.00 93.12 112 THR A CA 1
ATOM 839 C C . THR A 1 112 ? -11.516 10.816 21.944 1.00 93.12 112 THR A C 1
ATOM 841 O O . THR A 1 112 ? -12.568 11.161 22.478 1.00 93.12 112 THR A O 1
ATOM 844 N N . LYS A 1 113 ? -11.163 11.238 20.725 1.00 91.38 113 LYS A N 1
ATOM 845 C CA . LYS A 1 113 ? -11.970 12.137 19.890 1.00 91.38 113 LYS A CA 1
ATOM 846 C C . LYS A 1 113 ? -12.985 11.396 19.020 1.00 91.38 113 LYS A C 1
ATOM 848 O O . LYS A 1 113 ? -13.760 12.033 18.310 1.00 91.38 113 LYS A O 1
ATOM 853 N N . GLN A 1 114 ? -12.976 10.065 19.039 1.00 90.69 114 GLN A N 1
ATOM 854 C CA . GLN A 1 114 ? -13.787 9.238 18.154 1.00 90.69 114 GLN A CA 1
ATOM 855 C C . GLN A 1 114 ? -15.082 8.812 18.847 1.00 90.69 114 GLN A C 1
ATOM 857 O O . GLN A 1 114 ? -15.087 8.389 20.002 1.00 90.69 114 GLN A O 1
ATOM 862 N N . LYS A 1 115 ? -16.200 8.896 18.120 1.00 93.25 115 LYS A N 1
ATOM 863 C CA . LYS A 1 115 ? -17.506 8.417 18.583 1.00 93.25 115 LYS A CA 1
ATOM 864 C C . LYS A 1 115 ? -17.807 7.057 17.961 1.00 93.25 115 LYS A C 1
ATOM 866 O O . LYS A 1 115 ? -17.968 6.956 16.748 1.00 93.25 115 LYS A O 1
ATOM 871 N N . PHE A 1 116 ? -17.953 6.038 18.799 1.00 93.81 116 PHE A N 1
ATOM 872 C CA . PHE A 1 116 ? -18.346 4.695 18.377 1.00 93.81 116 PHE A CA 1
ATOM 873 C C . PHE A 1 116 ? -19.870 4.546 18.436 1.00 93.81 116 PHE A C 1
ATOM 875 O O . PHE A 1 116 ? -20.493 4.923 19.427 1.00 93.81 116 PHE A O 1
ATOM 882 N N . LEU A 1 117 ? -20.471 4.034 17.357 1.00 94.75 117 LEU A N 1
ATOM 883 C CA . LEU A 1 117 ? -21.917 3.772 17.266 1.00 94.75 117 LEU A CA 1
ATOM 884 C C . LEU A 1 117 ? -22.272 2.282 17.370 1.00 94.75 117 LEU A C 1
ATOM 886 O O . LEU A 1 117 ? -23.437 1.957 17.571 1.00 94.75 117 LEU A O 1
ATOM 890 N N . GLY A 1 118 ? -21.291 1.399 17.183 1.00 92.56 118 GLY A N 1
ATOM 891 C CA . GLY A 1 118 ? -21.469 -0.050 17.214 1.00 92.56 118 GLY A CA 1
ATOM 892 C C . GLY A 1 118 ? -20.729 -0.687 18.384 1.00 92.56 118 GLY A C 1
ATOM 893 O O . GLY A 1 118 ? -20.685 -0.138 19.484 1.00 92.56 118 GLY A O 1
ATOM 894 N N . GLU A 1 119 ? -20.130 -1.842 18.114 1.00 93.38 119 GLU A N 1
ATOM 895 C CA . GLU A 1 119 ? -19.354 -2.608 19.084 1.00 93.38 119 GLU A CA 1
ATOM 896 C C . GLU A 1 119 ? -18.246 -1.791 19.765 1.00 93.38 119 GLU A C 1
ATOM 898 O O . GLU A 1 119 ? -17.607 -0.919 19.168 1.00 93.38 119 GLU A O 1
ATOM 903 N N . SER A 1 120 ? -17.981 -2.119 21.028 1.00 93.12 120 SER A N 1
ATOM 904 C CA . SER A 1 120 ? -16.868 -1.531 21.771 1.00 93.12 120 SER A CA 1
ATOM 905 C C . SER A 1 120 ? -15.527 -2.086 21.281 1.00 93.12 120 SER A C 1
ATOM 907 O O . SER A 1 120 ? -15.423 -3.259 20.933 1.00 93.12 120 SER A O 1
ATOM 909 N N . LEU A 1 121 ? -14.450 -1.296 21.356 1.00 92.25 121 LEU A N 1
ATOM 910 C CA . LEU A 1 121 ? -13.106 -1.776 20.992 1.00 92.25 121 LEU A CA 1
ATOM 911 C C . LEU A 1 121 ? -12.681 -3.024 21.777 1.00 92.25 121 LEU A C 1
ATOM 913 O O . LEU A 1 121 ? -11.955 -3.861 21.251 1.00 92.25 121 LEU A O 1
ATOM 917 N N . LEU A 1 122 ? -13.119 -3.141 23.035 1.00 91.69 122 LEU A N 1
ATOM 918 C CA . LEU A 1 122 ? -12.804 -4.282 23.890 1.00 91.69 122 LEU A CA 1
ATOM 919 C C . LEU A 1 122 ? -13.538 -5.551 23.448 1.00 91.69 122 LEU A C 1
ATOM 921 O O . LEU A 1 122 ? -12.919 -6.612 23.454 1.00 91.69 122 LEU A O 1
ATOM 925 N N . SER A 1 123 ? -14.812 -5.452 23.044 1.00 94.81 123 SER A N 1
ATOM 926 C CA . SER A 1 123 ? -15.608 -6.622 22.637 1.00 94.81 123 SER A CA 1
ATOM 927 C C . SER A 1 123 ? -15.095 -7.268 21.353 1.00 94.81 123 SER A C 1
ATOM 929 O O . SER A 1 123 ? -15.234 -8.475 21.182 1.00 94.81 123 SER A O 1
ATOM 931 N N . VAL A 1 124 ? -14.447 -6.492 20.483 1.00 95.81 124 VAL A N 1
ATOM 932 C CA . VAL A 1 124 ? -13.979 -6.963 19.170 1.00 95.81 124 VAL A CA 1
ATOM 933 C C . VAL A 1 124 ? -12.463 -7.133 19.079 1.00 95.81 124 VAL A C 1
ATOM 935 O O . VAL A 1 124 ? -11.929 -7.446 18.014 1.00 95.81 124 VAL A O 1
ATOM 938 N N . LYS A 1 125 ? -11.744 -6.912 20.185 1.00 95.88 125 LYS A N 1
ATOM 939 C CA . LYS A 1 125 ? -10.283 -6.955 20.201 1.00 95.88 125 LYS A CA 1
ATOM 940 C C . LYS A 1 125 ? -9.767 -8.351 19.865 1.00 95.88 125 LYS A C 1
ATOM 942 O O . LYS A 1 125 ? -10.160 -9.345 20.472 1.00 95.88 125 LYS A O 1
ATOM 947 N N .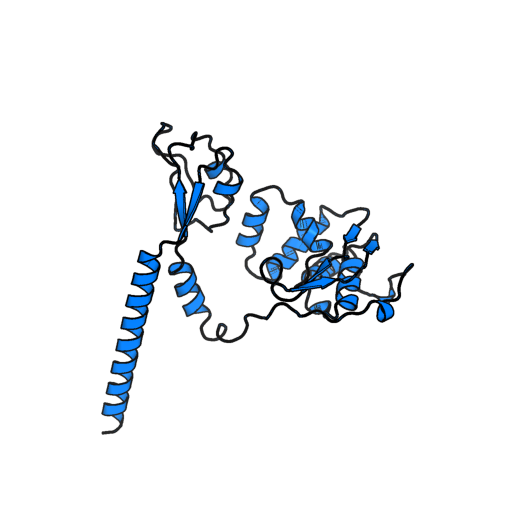 ARG A 1 126 ? -8.792 -8.416 18.962 1.00 94.62 126 ARG A N 1
ATOM 948 C CA . ARG A 1 126 ? -8.127 -9.654 18.566 1.00 94.62 126 ARG A CA 1
ATOM 949 C C . ARG A 1 126 ? -6.677 -9.394 18.199 1.00 94.62 126 ARG A C 1
ATOM 951 O O . ARG A 1 126 ? -6.402 -8.721 17.224 1.00 94.62 126 ARG A O 1
ATOM 958 N N . ASN A 1 127 ? -5.730 -9.963 18.934 1.00 95.25 127 ASN A N 1
ATOM 959 C CA . ASN A 1 127 ? -4.312 -9.738 18.644 1.00 95.25 127 ASN A CA 1
ATOM 960 C C . ASN A 1 127 ? -3.887 -10.497 17.381 1.00 95.25 127 ASN A C 1
ATOM 962 O O . ASN A 1 127 ? -3.896 -11.728 17.370 1.00 95.25 127 ASN A O 1
ATOM 966 N N . PHE A 1 128 ? -3.500 -9.764 16.341 1.00 95.62 128 PHE A N 1
ATOM 967 C CA . PHE A 1 128 ? -2.996 -10.330 15.094 1.00 95.62 128 PHE A CA 1
ATOM 968 C C . PHE A 1 128 ? -1.490 -10.570 15.179 1.00 95.62 128 PHE A C 1
ATOM 970 O O . PHE A 1 128 ? -0.737 -9.806 15.793 1.00 95.62 128 PHE A O 1
ATOM 977 N N . LYS A 1 129 ? -1.012 -11.591 14.469 1.00 93.50 129 LYS A N 1
ATOM 978 C CA . LYS A 1 129 ? 0.417 -11.767 14.208 1.00 93.50 129 LYS A CA 1
ATOM 979 C C . LYS A 1 129 ? 0.906 -10.628 13.315 1.00 93.50 129 LYS A C 1
ATOM 981 O O . LYS A 1 129 ? 0.465 -10.476 12.174 1.00 93.50 129 LYS A O 1
ATOM 986 N N . LYS A 1 130 ? 1.880 -9.853 13.795 1.00 89.19 130 LYS A N 1
ATOM 987 C CA . LYS A 1 130 ? 2.633 -8.935 12.930 1.00 89.19 130 LYS A CA 1
ATOM 988 C C . LYS A 1 130 ? 3.377 -9.741 11.851 1.00 89.19 130 LYS A C 1
ATOM 990 O O . LYS A 1 130 ? 3.771 -10.883 12.119 1.00 89.19 130 LYS A O 1
ATOM 995 N N . PRO A 1 131 ? 3.605 -9.179 10.647 1.00 83.38 131 PRO A N 1
ATOM 996 C CA . PRO A 1 131 ? 4.527 -9.789 9.695 1.00 83.38 131 PRO A CA 1
ATOM 997 C C . PRO A 1 131 ? 5.850 -10.039 10.405 1.00 83.38 131 PRO A C 1
ATOM 999 O O . PRO A 1 131 ? 6.319 -9.183 11.163 1.00 83.38 131 PRO A O 1
ATOM 1002 N N . LYS A 1 132 ? 6.438 -11.220 10.191 1.00 75.69 132 LYS A N 1
ATOM 1003 C CA . LYS A 1 132 ? 7.741 -11.512 10.778 1.00 75.69 132 LYS A CA 1
ATOM 1004 C C . LYS A 1 132 ? 8.690 -10.476 10.210 1.00 75.69 132 LYS A C 1
ATOM 1006 O O . LYS A 1 132 ? 8.977 -10.473 9.014 1.00 75.69 132 LYS A O 1
ATOM 1011 N N . ASN A 1 133 ? 9.132 -9.583 11.085 1.00 54.69 133 ASN A N 1
ATOM 1012 C CA . ASN A 1 133 ? 10.256 -8.714 10.841 1.00 54.69 133 ASN A CA 1
ATOM 1013 C C . ASN A 1 133 ? 11.368 -9.619 10.306 1.00 54.69 133 ASN A C 1
ATOM 1015 O O . ASN A 1 133 ? 11.925 -10.423 11.050 1.00 54.69 133 ASN A O 1
ATOM 1019 N N . GLN A 1 134 ? 11.660 -9.544 9.005 1.00 42.28 134 GLN A N 1
ATOM 1020 C CA . GLN A 1 134 ? 12.915 -10.062 8.477 1.00 42.28 134 GLN A CA 1
ATOM 1021 C C . GLN A 1 134 ? 14.011 -9.148 9.028 1.00 42.28 134 GLN A C 1
ATOM 1023 O O . GLN A 1 134 ? 14.546 -8.302 8.319 1.00 42.28 134 GLN A O 1
ATOM 1028 N N . ILE A 1 135 ? 14.282 -9.219 10.328 1.00 37.59 135 ILE A N 1
ATOM 1029 C CA . ILE A 1 135 ? 15.300 -8.405 10.967 1.00 37.59 135 ILE A CA 1
ATOM 1030 C C . ILE A 1 135 ? 16.265 -9.349 11.674 1.00 37.59 135 ILE A C 1
ATOM 1032 O O . ILE A 1 135 ? 15.859 -10.207 12.450 1.00 37.59 135 ILE A O 1
ATOM 1036 N N . TYR A 1 136 ? 17.539 -9.222 11.297 1.00 35.41 136 TYR A N 1
ATOM 1037 C CA . TYR A 1 136 ? 18.692 -8.958 12.179 1.00 35.41 136 TYR A CA 1
ATOM 1038 C C . TYR A 1 136 ? 20.007 -9.548 11.660 1.00 35.41 136 TYR A C 1
ATOM 1040 O O . TYR A 1 136 ? 21.055 -8.985 11.945 1.00 35.41 136 TYR A O 1
ATOM 1048 N N . ILE A 1 137 ? 19.989 -10.548 10.772 1.00 31.52 137 ILE A N 1
ATOM 1049 C CA . ILE A 1 137 ? 21.227 -10.993 10.090 1.00 31.52 137 ILE A CA 1
ATOM 1050 C C . ILE A 1 137 ? 21.700 -9.951 9.049 1.00 31.52 137 ILE A C 1
ATOM 1052 O O . ILE A 1 137 ? 22.870 -9.897 8.676 1.00 31.52 137 ILE A O 1
ATOM 1056 N N . PHE A 1 138 ? 20.805 -9.047 8.631 1.00 33.62 138 PHE A N 1
ATOM 1057 C CA . PHE A 1 138 ? 21.054 -8.083 7.559 1.00 33.62 138 PHE A CA 1
ATOM 1058 C C . PHE A 1 138 ? 21.535 -6.702 7.968 1.00 33.62 138 PHE A C 1
ATOM 1060 O O . PHE A 1 138 ? 21.862 -5.951 7.066 1.00 33.62 138 PHE A O 1
ATOM 1067 N N . GLN A 1 139 ? 21.605 -6.312 9.241 1.00 36.28 139 GLN A N 1
ATOM 1068 C CA . GLN A 1 139 ? 22.185 -4.994 9.553 1.00 36.28 139 GLN A CA 1
ATOM 1069 C C . GLN A 1 139 ? 23.713 -5.011 9.445 1.00 36.28 139 GLN A C 1
ATOM 1071 O O . GLN A 1 139 ? 24.282 -4.090 8.865 1.00 36.28 139 GLN A O 1
ATOM 1076 N N . LEU A 1 140 ? 24.360 -6.092 9.892 1.00 41.00 140 LEU A N 1
ATOM 1077 C CA . LEU A 1 140 ? 25.817 -6.231 9.833 1.00 41.00 140 LEU A CA 1
ATOM 1078 C C . LEU A 1 140 ? 26.327 -6.566 8.417 1.00 41.00 140 LEU A C 1
ATOM 1080 O O . LEU A 1 140 ? 27.402 -6.133 8.022 1.00 41.00 140 LEU A O 1
ATOM 1084 N N . PHE A 1 141 ? 25.518 -7.263 7.610 1.00 42.25 141 PHE A N 1
ATOM 1085 C CA . PHE A 1 141 ? 25.853 -7.657 6.234 1.00 42.25 141 PHE A CA 1
ATOM 1086 C C . PHE A 1 141 ? 24.922 -7.044 5.173 1.00 42.25 141 PHE A C 1
ATOM 1088 O O . PHE A 1 141 ? 24.812 -7.575 4.066 1.00 42.25 141 PHE A O 1
ATOM 1095 N N . LYS A 1 142 ? 24.253 -5.916 5.469 1.00 46.62 142 LYS A N 1
ATOM 1096 C CA . LYS A 1 142 ? 23.303 -5.250 4.549 1.00 46.62 142 LYS A CA 1
ATOM 1097 C C . LYS A 1 142 ? 23.930 -4.974 3.193 1.00 46.62 142 LYS A C 1
ATOM 1099 O O . LYS A 1 142 ? 23.337 -5.238 2.152 1.00 46.62 142 LYS A O 1
ATOM 1104 N N . PHE A 1 143 ? 25.159 -4.467 3.237 1.00 43.00 143 PHE A N 1
ATOM 1105 C CA . PHE A 1 143 ? 25.928 -4.106 2.061 1.00 43.00 143 PHE A CA 1
ATOM 1106 C C . PHE A 1 143 ? 26.222 -5.330 1.188 1.00 43.00 143 PHE A C 1
ATOM 1108 O O . PHE A 1 143 ? 25.918 -5.325 -0.000 1.00 43.00 143 PHE A O 1
ATOM 1115 N N . LEU A 1 144 ? 26.730 -6.411 1.784 1.00 47.91 144 LEU A N 1
ATOM 1116 C CA . LEU A 1 144 ? 27.034 -7.652 1.069 1.00 47.91 144 LEU A CA 1
ATOM 1117 C C . LEU A 1 144 ? 25.766 -8.318 0.521 1.00 47.91 144 LEU A C 1
ATOM 1119 O O . LEU A 1 144 ? 25.746 -8.728 -0.633 1.00 47.91 144 LEU A O 1
ATOM 1123 N N . TYR A 1 145 ? 24.677 -8.361 1.286 1.00 49.12 145 TYR A N 1
ATOM 1124 C CA . TYR A 1 145 ? 23.426 -8.965 0.831 1.00 49.12 145 TYR A CA 1
ATOM 1125 C C . TYR A 1 145 ? 22.741 -8.185 -0.292 1.00 49.12 145 TYR A C 1
ATOM 1127 O O . TYR A 1 145 ? 22.331 -8.784 -1.288 1.00 49.12 145 TYR A O 1
ATOM 1135 N N . GLU A 1 146 ? 22.637 -6.858 -0.171 1.00 48.34 146 GLU A N 1
ATOM 1136 C CA . GLU A 1 146 ? 22.054 -6.030 -1.227 1.00 48.34 146 GLU A CA 1
ATOM 1137 C C . GLU A 1 146 ? 22.893 -6.077 -2.507 1.00 48.34 146 GLU A C 1
ATOM 1139 O O . GLU A 1 146 ? 22.326 -6.134 -3.597 1.00 48.34 146 GLU A O 1
ATOM 1144 N N . GLN A 1 147 ? 24.224 -6.127 -2.395 1.00 48.84 147 GLN A N 1
ATOM 1145 C CA . GLN A 1 147 ? 25.115 -6.267 -3.548 1.00 48.84 147 GLN A CA 1
ATOM 1146 C C . GLN A 1 147 ? 25.059 -7.674 -4.159 1.00 48.84 147 GLN A C 1
ATOM 1148 O O . GLN A 1 147 ? 25.135 -7.810 -5.377 1.00 48.84 147 GLN A O 1
ATOM 1153 N N . VAL A 1 148 ? 24.906 -8.734 -3.360 1.00 45.47 148 VAL A N 1
ATOM 1154 C CA . VAL A 1 148 ? 24.960 -10.122 -3.844 1.00 45.47 148 VAL A CA 1
ATOM 1155 C C . VAL A 1 148 ? 23.593 -10.600 -4.337 1.00 45.47 148 VAL A C 1
ATOM 1157 O O . VAL A 1 148 ? 23.479 -11.003 -5.490 1.00 45.47 148 VAL A O 1
ATOM 1160 N N . ILE A 1 149 ? 22.516 -10.502 -3.554 1.00 47.19 149 ILE A N 1
ATOM 1161 C CA . ILE A 1 149 ? 21.208 -11.078 -3.928 1.00 47.19 149 ILE A CA 1
ATOM 1162 C C . ILE A 1 149 ? 20.531 -10.316 -5.072 1.00 47.19 149 ILE A C 1
ATOM 1164 O O . ILE A 1 149 ? 20.050 -10.963 -6.009 1.00 47.19 149 ILE A O 1
ATOM 1168 N N . LYS A 1 150 ? 20.572 -8.970 -5.085 1.00 48.91 150 LYS A N 1
ATOM 1169 C CA . LYS A 1 150 ? 20.068 -8.177 -6.231 1.00 48.91 150 LYS A CA 1
ATOM 1170 C C . LYS A 1 150 ? 20.811 -8.518 -7.529 1.00 48.91 150 LYS A C 1
ATOM 1172 O O . LYS A 1 150 ? 20.225 -8.442 -8.611 1.00 48.91 150 LYS A O 1
ATOM 1177 N N . ARG A 1 151 ? 22.085 -8.924 -7.431 1.00 48.38 151 ARG A N 1
ATOM 1178 C CA . ARG A 1 151 ? 22.905 -9.354 -8.574 1.00 48.38 151 ARG A CA 1
ATOM 1179 C C . ARG A 1 151 ? 22.736 -10.839 -8.917 1.00 48.38 151 ARG A C 1
ATOM 1181 O O . ARG A 1 151 ? 23.019 -11.199 -10.060 1.00 48.38 151 A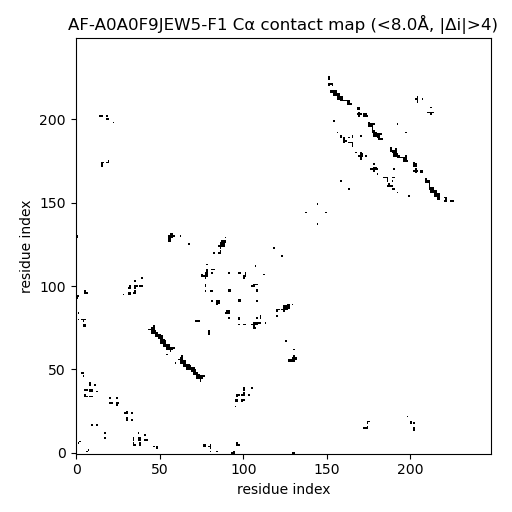RG 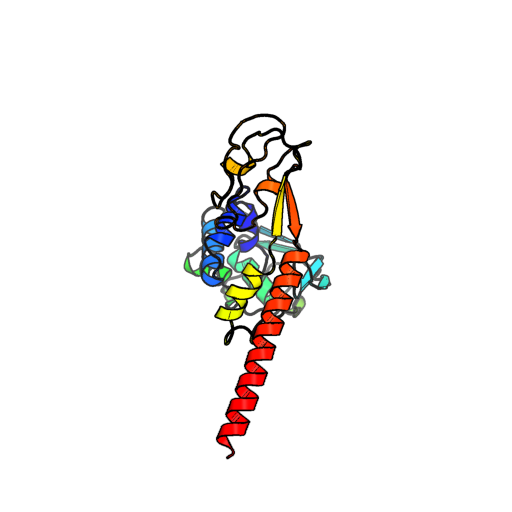A O 1
ATOM 1188 N N . VAL A 1 152 ? 22.336 -11.705 -7.984 1.00 44.84 152 VAL A N 1
ATOM 1189 C CA . VAL A 1 152 ? 22.258 -13.167 -8.182 1.00 44.84 152 VAL A CA 1
ATOM 1190 C C . VAL A 1 152 ? 20.903 -13.598 -8.746 1.00 44.84 152 VAL A C 1
ATOM 1192 O O . VAL A 1 152 ? 20.887 -14.344 -9.723 1.00 44.84 152 VAL A O 1
ATOM 1195 N N . PHE A 1 153 ? 19.777 -13.072 -8.250 1.00 51.75 153 PHE A N 1
ATOM 1196 C CA . PHE A 1 153 ? 18.453 -13.337 -8.833 1.00 51.75 153 PHE A CA 1
ATOM 1197 C C . PHE A 1 153 ? 18.205 -12.449 -10.057 1.00 51.75 153 PHE A C 1
ATOM 1199 O O . PHE A 1 153 ? 17.507 -11.433 -10.026 1.00 51.75 153 PHE A O 1
ATOM 1206 N N . ILE A 1 154 ? 18.825 -12.835 -11.170 1.00 60.31 154 ILE A N 1
ATOM 1207 C CA . ILE A 1 154 ? 18.647 -12.167 -12.456 1.00 60.31 154 ILE A CA 1
ATOM 1208 C C . ILE A 1 154 ? 17.359 -12.699 -13.082 1.00 60.31 154 ILE A C 1
ATOM 1210 O O . ILE A 1 154 ? 17.360 -13.706 -13.797 1.00 60.31 154 ILE A O 1
ATOM 1214 N N . GLN A 1 155 ? 16.253 -12.024 -12.785 1.00 66.38 155 GLN A N 1
ATOM 1215 C CA . GLN A 1 155 ? 15.070 -12.087 -13.632 1.00 66.38 155 GLN A CA 1
ATOM 1216 C C . GLN A 1 155 ? 15.370 -11.376 -14.953 1.00 66.38 155 GLN A C 1
ATOM 1218 O O . GLN A 1 155 ? 15.915 -10.270 -14.972 1.00 66.38 155 GLN A O 1
ATOM 1223 N N . VAL A 1 156 ? 15.067 -12.067 -16.045 1.00 78.81 156 VAL A N 1
ATOM 1224 C CA . VAL A 1 156 ? 15.288 -11.656 -17.429 1.00 78.81 156 VAL A CA 1
ATOM 1225 C C . VAL A 1 156 ? 13.924 -11.383 -18.048 1.00 78.81 156 VAL A C 1
ATOM 1227 O O . VAL A 1 156 ? 13.016 -12.197 -17.879 1.00 78.81 156 VAL A O 1
ATOM 1230 N N . ILE A 1 157 ? 13.788 -10.253 -18.741 1.00 87.75 157 ILE A N 1
ATOM 1231 C CA . ILE A 1 157 ? 12.624 -9.981 -19.585 1.00 87.75 157 ILE A CA 1
ATOM 1232 C C . ILE A 1 157 ? 12.800 -10.747 -20.897 1.00 87.75 157 ILE A C 1
ATOM 1234 O O . ILE A 1 157 ? 13.844 -10.645 -21.542 1.00 87.75 157 ILE A O 1
ATOM 1238 N N . GLU A 1 158 ? 11.786 -11.513 -21.278 1.00 89.69 158 GLU A N 1
ATOM 1239 C CA . GLU A 1 158 ? 11.733 -12.284 -22.517 1.00 89.69 158 GLU A CA 1
ATOM 1240 C C . GLU A 1 158 ? 10.531 -11.822 -23.345 1.00 89.69 158 GLU A C 1
ATOM 1242 O O . GLU A 1 158 ? 9.409 -11.764 -22.841 1.00 89.69 158 GLU A O 1
ATOM 1247 N N . PHE A 1 159 ? 10.775 -11.468 -24.607 1.00 92.62 159 PHE A N 1
ATOM 1248 C CA . PHE A 1 159 ? 9.739 -11.011 -25.528 1.00 92.62 159 PHE A CA 1
ATOM 1249 C C . PHE A 1 159 ? 9.307 -12.151 -26.448 1.00 92.62 159 PHE A C 1
ATOM 1251 O O . PHE A 1 159 ? 10.126 -12.703 -27.182 1.00 92.62 159 PHE A O 1
ATOM 1258 N N . ASP A 1 160 ? 8.015 -12.466 -26.453 1.00 92.81 160 ASP A N 1
ATOM 1259 C CA . ASP A 1 160 ? 7.416 -13.367 -27.432 1.00 92.81 160 ASP A CA 1
ATOM 1260 C C . ASP A 1 160 ? 7.178 -12.603 -28.743 1.00 92.81 160 ASP A C 1
ATOM 1262 O O . ASP A 1 160 ? 6.217 -11.842 -28.900 1.00 92.81 160 ASP A O 1
ATOM 1266 N N . LEU A 1 161 ? 8.086 -12.809 -29.697 1.00 92.81 161 LEU A N 1
ATOM 1267 C CA . LEU A 1 161 ? 8.073 -12.163 -31.011 1.00 92.81 161 LEU A CA 1
ATOM 1268 C C . LEU A 1 161 ? 6.862 -12.552 -31.871 1.00 92.81 161 LEU A C 1
ATOM 1270 O O . LEU A 1 161 ? 6.523 -11.832 -32.811 1.00 92.81 161 LEU A O 1
ATOM 1274 N N . SER A 1 162 ? 6.207 -13.679 -31.575 1.00 91.00 162 SER A N 1
ATOM 1275 C CA . SER A 1 162 ? 5.013 -14.111 -32.306 1.00 91.00 162 SER A CA 1
ATOM 1276 C C . SER A 1 162 ? 3.785 -13.286 -31.908 1.00 91.00 162 SER A C 1
ATOM 1278 O O . SER A 1 162 ? 2.952 -12.954 -32.762 1.00 91.00 162 SER A O 1
ATOM 1280 N N . LYS A 1 163 ? 3.720 -12.898 -30.628 1.00 92.19 163 LYS A N 1
ATOM 1281 C CA . LYS A 1 163 ? 2.639 -12.107 -30.034 1.00 92.19 163 LYS A CA 1
ATOM 1282 C C . LYS A 1 163 ? 2.881 -10.603 -30.129 1.00 92.19 163 LYS A C 1
ATOM 1284 O O . LYS A 1 163 ? 1.934 -9.842 -30.323 1.00 92.19 163 LYS A O 1
ATOM 1289 N N . CYS A 1 164 ? 4.134 -10.160 -30.015 1.00 93.12 164 CYS A N 1
ATOM 1290 C CA . CYS A 1 164 ? 4.475 -8.741 -29.994 1.00 93.12 164 CYS A CA 1
ATOM 1291 C C . CYS A 1 164 ? 4.053 -8.026 -31.291 1.00 93.12 164 CYS A C 1
ATOM 1293 O O . CYS A 1 164 ? 4.413 -8.436 -32.394 1.00 93.12 164 CYS A O 1
ATOM 1295 N N . LYS A 1 165 ? 3.315 -6.917 -31.153 1.00 92.81 165 LYS A N 1
ATOM 1296 C CA . LYS A 1 165 ? 2.892 -6.050 -32.270 1.00 92.81 165 LYS A CA 1
ATOM 1297 C C . LYS A 1 165 ? 3.667 -4.734 -32.361 1.00 92.81 165 LYS A C 1
ATOM 1299 O O . LYS A 1 165 ? 3.300 -3.880 -33.155 1.00 92.81 165 LYS A O 1
ATOM 1304 N N . LEU A 1 166 ? 4.704 -4.552 -31.535 1.00 93.88 166 LEU A N 1
A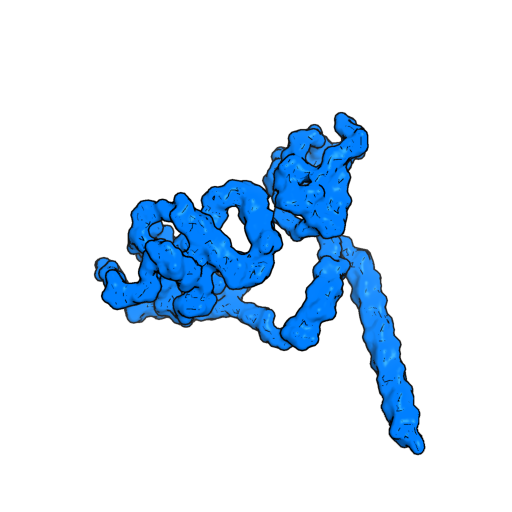TOM 1305 C CA . LEU A 1 166 ? 5.501 -3.317 -31.465 1.00 93.88 166 LEU A CA 1
ATOM 1306 C C . LEU A 1 166 ? 4.654 -2.039 -31.268 1.00 93.88 166 LEU A C 1
ATOM 1308 O O . LEU A 1 166 ? 4.982 -0.975 -31.779 1.00 93.88 166 LEU A O 1
ATOM 1312 N N . CYS A 1 167 ? 3.584 -2.119 -30.467 1.00 93.19 167 CYS A N 1
ATOM 1313 C CA . CYS A 1 167 ? 2.625 -1.028 -30.228 1.00 93.19 167 CYS A CA 1
ATOM 1314 C C . CYS A 1 167 ? 3.140 0.128 -29.344 1.00 93.19 167 CYS A C 1
ATOM 1316 O O . CYS A 1 167 ? 2.384 1.028 -28.991 1.00 93.19 167 CYS A O 1
ATOM 1318 N N . ALA A 1 168 ? 4.410 0.101 -28.942 1.00 93.44 168 ALA A N 1
ATOM 1319 C CA . ALA A 1 168 ? 5.074 1.099 -28.105 1.00 93.44 168 ALA A CA 1
ATOM 1320 C C . ALA A 1 168 ? 4.647 1.241 -26.642 1.00 93.44 168 ALA A C 1
ATOM 1322 O O . ALA A 1 168 ? 5.343 1.913 -25.881 1.00 93.44 168 ALA A O 1
ATOM 1323 N N . ILE A 1 169 ? 3.570 0.586 -26.210 1.00 91.19 169 ILE A N 1
ATOM 1324 C CA . ILE A 1 169 ? 3.029 0.755 -24.854 1.00 91.19 169 ILE A CA 1
ATOM 1325 C C . ILE A 1 169 ? 4.080 0.450 -23.775 1.00 91.19 169 ILE A C 1
ATOM 1327 O O . ILE A 1 169 ? 4.215 1.220 -22.825 1.00 91.19 169 ILE A O 1
ATOM 1331 N N . CYS A 1 170 ? 4.862 -0.623 -23.922 1.00 91.38 170 CYS A N 1
ATOM 1332 C CA . CYS A 1 170 ? 5.815 -1.042 -22.892 1.00 91.38 170 CYS A CA 1
ATOM 1333 C C . CYS A 1 170 ? 6.998 -0.077 -22.708 1.00 91.38 170 CYS A C 1
ATOM 1335 O O . CYS A 1 170 ? 7.384 0.170 -21.567 1.00 91.38 170 CYS A O 1
ATOM 1337 N N . TRP A 1 171 ? 7.559 0.488 -23.785 1.00 93.75 171 TRP A N 1
ATOM 1338 C CA . TRP A 1 171 ? 8.685 1.423 -23.676 1.00 93.75 171 TRP A CA 1
ATOM 1339 C C . TRP A 1 171 ? 8.248 2.860 -23.394 1.00 93.75 171 TRP A C 1
ATOM 1341 O O . TRP A 1 171 ? 8.923 3.554 -22.641 1.00 93.75 171 TRP A O 1
ATOM 1351 N N . LYS A 1 172 ? 7.073 3.286 -23.877 1.00 92.31 172 LYS A N 1
ATOM 1352 C CA . LYS A 1 172 ? 6.508 4.603 -23.530 1.00 92.31 172 LYS A CA 1
ATOM 1353 C C . LYS A 1 172 ? 6.104 4.714 -22.057 1.00 92.31 172 LYS A C 1
ATOM 1355 O O . LYS A 1 172 ? 6.185 5.797 -21.494 1.00 92.31 172 LYS A O 1
ATOM 1360 N N . ASN A 1 173 ? 5.688 3.607 -21.438 1.00 85.38 173 ASN A N 1
ATOM 1361 C CA . ASN A 1 173 ? 5.235 3.579 -20.042 1.00 85.38 173 ASN A CA 1
ATOM 1362 C C . ASN A 1 173 ? 6.256 2.947 -19.085 1.00 85.38 173 ASN A C 1
ATOM 1364 O O . ASN A 1 173 ? 5.910 2.624 -17.949 1.00 85.38 173 ASN A O 1
ATOM 1368 N N . CYS A 1 174 ? 7.504 2.731 -19.515 1.00 87.12 174 CYS A N 1
ATOM 1369 C CA . CYS A 1 174 ? 8.523 2.170 -18.636 1.00 87.12 174 CYS A CA 1
ATOM 1370 C C . CYS A 1 174 ? 8.923 3.212 -17.574 1.00 87.12 174 CYS A C 1
ATOM 1372 O O . CYS A 1 174 ? 9.570 4.204 -17.916 1.00 87.12 174 CYS A O 1
ATOM 1374 N N . PRO A 1 175 ? 8.615 3.009 -16.278 1.00 80.06 175 PRO A N 1
ATOM 1375 C CA . PRO A 1 175 ? 8.867 4.029 -15.258 1.00 80.06 175 PRO A CA 1
ATOM 1376 C C . PRO A 1 175 ? 10.357 4.290 -15.025 1.00 80.06 175 PRO A C 1
ATOM 1378 O O . PRO A 1 175 ? 10.719 5.383 -14.595 1.00 80.06 175 PRO A O 1
ATOM 1381 N N . ALA A 1 176 ? 11.191 3.289 -15.317 1.00 84.38 176 ALA A N 1
ATOM 1382 C CA . ALA A 1 176 ? 12.643 3.343 -15.210 1.00 84.38 176 ALA A CA 1
ATOM 1383 C C . ALA A 1 176 ? 13.339 3.664 -16.542 1.00 84.38 176 ALA A C 1
ATOM 1385 O O . ALA A 1 176 ? 14.559 3.606 -16.599 1.00 84.38 176 ALA A O 1
ATOM 1386 N N . GLN A 1 177 ? 12.578 3.941 -17.612 1.00 90.69 177 GLN A N 1
ATOM 1387 C CA . GLN A 1 177 ? 13.116 4.228 -18.952 1.00 90.69 177 GLN A CA 1
ATOM 1388 C C . GLN A 1 177 ? 14.091 3.151 -19.465 1.00 90.69 177 GLN A C 1
ATOM 1390 O O . GLN A 1 177 ? 15.003 3.417 -20.233 1.00 90.69 177 GLN A O 1
ATOM 1395 N N . ALA A 1 178 ? 13.874 1.906 -19.041 1.00 92.44 178 ALA A N 1
ATOM 1396 C CA . ALA A 1 178 ? 14.752 0.776 -19.323 1.00 92.44 178 ALA A CA 1
ATOM 1397 C C . ALA A 1 178 ? 14.374 0.009 -20.601 1.00 92.44 178 ALA A C 1
ATOM 1399 O O . ALA A 1 178 ? 14.935 -1.048 -20.884 1.00 92.44 178 ALA A O 1
ATOM 1400 N N . LEU A 1 179 ? 13.364 0.483 -21.328 1.00 94.62 179 LEU A N 1
ATOM 1401 C CA . LEU A 1 179 ? 12.917 -0.091 -22.589 1.00 94.62 179 LEU A CA 1
ATOM 1402 C C . LEU A 1 179 ? 12.925 0.998 -23.655 1.00 94.62 179 LEU A C 1
ATOM 1404 O O . LEU A 1 179 ? 12.464 2.107 -23.388 1.00 94.62 179 LEU A O 1
ATOM 1408 N N . SER A 1 180 ? 13.366 0.636 -24.855 1.00 95.88 180 SER A N 1
ATOM 1409 C CA . SER A 1 180 ? 13.436 1.513 -26.026 1.00 95.88 180 SER A CA 1
ATOM 1410 C C . SER A 1 180 ? 12.842 0.819 -27.260 1.00 95.88 180 SER A C 1
ATOM 1412 O O . SER A 1 180 ? 12.716 -0.413 -27.271 1.00 95.88 180 SER A O 1
ATOM 1414 N N . PRO A 1 181 ? 12.443 1.572 -28.305 1.00 95.19 181 PRO A N 1
ATOM 1415 C CA . PRO A 1 181 ? 12.053 0.978 -29.579 1.00 95.19 181 PRO A CA 1
ATOM 1416 C C . PRO A 1 181 ? 13.144 0.035 -30.116 1.00 95.19 181 PRO A C 1
ATOM 1418 O O . PRO A 1 181 ? 14.326 0.290 -29.884 1.00 95.19 181 PRO A O 1
ATOM 1421 N N . PRO A 1 182 ? 12.781 -1.032 -30.849 1.00 93.94 182 PRO A N 1
ATOM 1422 C CA . PRO A 1 182 ? 13.765 -1.814 -31.595 1.00 93.94 182 PRO A CA 1
ATOM 1423 C C . PRO A 1 182 ? 14.470 -0.956 -32.653 1.00 93.94 182 PRO A C 1
ATOM 1425 O O . PRO A 1 182 ? 13.895 0.015 -33.146 1.00 93.94 182 PRO A O 1
ATOM 1428 N N . LYS A 1 183 ? 15.655 -1.398 -33.098 1.00 89.56 183 LYS A N 1
ATOM 1429 C CA . LYS A 1 183 ? 16.363 -0.818 -34.258 1.00 89.56 183 LYS A CA 1
ATOM 1430 C C . LYS A 1 183 ? 15.482 -0.687 -35.501 1.00 89.56 183 LYS A C 1
ATOM 1432 O O . LYS A 1 183 ? 15.606 0.277 -36.245 1.00 89.56 183 LYS A O 1
ATOM 1437 N N . GLU A 1 184 ? 14.590 -1.654 -35.710 1.00 90.19 184 GLU A N 1
ATOM 1438 C CA . GLU A 1 184 ? 13.624 -1.661 -36.803 1.00 90.19 184 GLU A CA 1
ATOM 1439 C C . GLU A 1 184 ? 12.226 -1.995 -36.278 1.00 90.19 184 GLU A C 1
ATOM 1441 O O . GLU A 1 184 ? 12.031 -2.979 -35.559 1.00 90.19 184 GLU A O 1
ATOM 1446 N N . LEU A 1 185 ? 11.221 -1.215 -36.684 1.00 88.31 185 LEU A N 1
ATOM 1447 C CA . LEU A 1 185 ? 9.810 -1.474 -36.378 1.00 88.31 185 LEU A CA 1
ATOM 1448 C C . LEU A 1 185 ? 9.234 -2.555 -37.307 1.00 88.31 185 LEU A C 1
ATOM 1450 O O . LEU A 1 185 ? 8.293 -2.321 -38.063 1.00 88.31 185 LEU A O 1
ATOM 1454 N N . LYS A 1 186 ? 9.823 -3.752 -37.260 1.00 88.81 186 LYS A N 1
ATOM 1455 C CA . LYS A 1 186 ? 9.477 -4.891 -38.117 1.00 88.81 186 LYS A CA 1
ATOM 1456 C C . LYS A 1 186 ? 9.180 -6.140 -37.289 1.00 88.81 186 LYS A C 1
ATOM 1458 O O . LYS A 1 186 ? 9.785 -6.386 -36.248 1.00 88.81 186 LYS A O 1
ATOM 1463 N N . ARG A 1 187 ? 8.244 -6.969 -37.767 1.00 82.94 187 ARG A N 1
ATOM 1464 C CA . ARG A 1 187 ? 7.916 -8.263 -37.143 1.00 82.94 187 ARG A CA 1
ATOM 1465 C C . ARG A 1 187 ? 9.178 -9.129 -37.032 1.00 82.94 187 ARG A C 1
ATOM 1467 O O . ARG A 1 187 ? 9.917 -9.252 -38.003 1.00 82.94 187 ARG A O 1
ATOM 1474 N N . GLY A 1 188 ? 9.404 -9.719 -35.859 1.00 83.06 188 GLY A N 1
ATOM 1475 C CA . GLY A 1 188 ? 10.633 -10.456 -35.537 1.00 83.06 188 GLY A CA 1
ATOM 1476 C C . GLY A 1 188 ? 11.657 -9.655 -34.724 1.00 83.06 188 GLY A C 1
ATOM 1477 O O . GLY A 1 188 ? 12.611 -10.244 -34.229 1.00 83.06 188 GLY A O 1
ATOM 1478 N N . TYR A 1 189 ? 11.442 -8.352 -34.520 1.00 90.38 189 TYR A N 1
ATOM 1479 C CA . TYR A 1 189 ? 12.238 -7.536 -33.602 1.00 90.38 189 TYR A CA 1
ATOM 1480 C C . TYR A 1 189 ? 11.527 -7.387 -32.250 1.00 90.38 189 TYR A C 1
ATOM 1482 O O . TYR A 1 189 ? 10.296 -7.364 -32.180 1.00 90.38 189 TYR A O 1
ATOM 1490 N N . ALA A 1 190 ? 12.309 -7.275 -31.175 1.00 91.44 190 ALA A N 1
ATOM 1491 C CA . ALA A 1 190 ? 11.832 -6.990 -29.821 1.00 91.44 190 ALA A CA 1
ATOM 1492 C C . ALA A 1 190 ? 12.300 -5.601 -29.368 1.00 91.44 190 ALA A C 1
ATOM 1494 O O . ALA A 1 190 ? 13.379 -5.174 -29.784 1.00 91.44 190 ALA A O 1
ATOM 1495 N N . PRO A 1 191 ? 11.547 -4.930 -28.480 1.00 94.81 191 PRO A N 1
ATOM 1496 C CA . PRO A 1 191 ? 12.025 -3.739 -27.786 1.00 94.81 191 PRO A CA 1
ATOM 1497 C C . PRO A 1 191 ? 13.406 -3.959 -27.165 1.00 94.81 191 PRO A C 1
ATOM 1499 O O . PRO A 1 191 ? 13.684 -5.023 -26.602 1.00 94.81 191 PRO A O 1
ATOM 1502 N N . GLU A 1 192 ? 14.258 -2.943 -27.248 1.00 95.06 192 GLU A N 1
ATOM 1503 C CA . GLU A 1 192 ? 15.571 -2.988 -26.616 1.00 95.06 192 GLU A CA 1
ATOM 1504 C C . GLU A 1 192 ? 15.412 -2.849 -25.104 1.00 95.06 192 GLU A C 1
ATOM 1506 O O . GLU A 1 192 ? 14.655 -2.003 -24.626 1.00 95.06 192 GLU A O 1
ATOM 1511 N N . TRP A 1 193 ? 16.103 -3.705 -24.348 1.00 93.81 193 TRP A N 1
ATOM 1512 C CA . TRP A 1 193 ? 16.003 -3.760 -22.894 1.00 93.81 193 TRP A CA 1
ATOM 1513 C C . TRP A 1 193 ? 17.349 -3.486 -22.228 1.00 93.81 193 TRP A C 1
ATOM 1515 O O . TRP A 1 193 ? 18.273 -4.301 -22.306 1.00 93.81 193 TRP A O 1
ATOM 1525 N N . ASP A 1 194 ? 17.415 -2.363 -21.517 1.00 91.94 194 ASP A N 1
ATOM 1526 C CA . ASP A 1 194 ? 18.520 -2.018 -20.635 1.00 91.94 194 ASP A CA 1
ATOM 1527 C C . ASP A 1 194 ? 18.354 -2.730 -19.284 1.00 91.94 194 ASP A C 1
ATOM 1529 O O . ASP A 1 194 ? 17.456 -2.449 -18.486 1.00 91.94 194 ASP A O 1
ATOM 1533 N N . LYS A 1 195 ? 19.251 -3.678 -19.015 1.00 86.44 195 LYS A N 1
ATOM 1534 C CA . LYS A 1 195 ? 19.222 -4.498 -17.799 1.00 86.44 195 LYS A CA 1
ATOM 1535 C C . LYS A 1 195 ? 19.696 -3.742 -16.565 1.00 86.44 195 LYS A C 1
ATOM 1537 O O . LYS A 1 195 ? 19.367 -4.176 -15.461 1.00 86.44 195 LYS A O 1
ATOM 1542 N N . GLU A 1 196 ? 20.483 -2.686 -16.743 1.00 83.38 196 GLU A N 1
ATOM 1543 C CA . GLU A 1 196 ? 21.057 -1.907 -15.648 1.00 83.38 196 GLU A CA 1
ATOM 1544 C C . GLU A 1 196 ? 20.030 -0.914 -15.116 1.00 83.38 196 GLU A C 1
ATOM 1546 O O . GLU A 1 196 ? 19.768 -0.889 -13.914 1.00 83.38 196 GLU A O 1
ATOM 1551 N N . SER A 1 197 ? 19.350 -0.202 -16.017 1.00 83.88 197 SER A N 1
ATOM 1552 C CA . SER A 1 197 ? 18.251 0.698 -15.652 1.00 83.88 197 SER A CA 1
ATOM 1553 C C . SER A 1 197 ? 16.977 -0.039 -15.217 1.00 83.88 197 SER A C 1
ATOM 1555 O O . SER A 1 197 ? 16.134 0.525 -14.521 1.00 83.88 197 SER A O 1
ATOM 1557 N N . CYS A 1 198 ? 16.776 -1.304 -15.605 1.00 84.25 198 CYS A N 1
ATOM 1558 C CA . CYS A 1 198 ? 15.523 -2.006 -15.325 1.00 84.25 198 CYS A CA 1
ATOM 1559 C C . CYS A 1 198 ? 15.344 -2.425 -13.861 1.00 84.25 198 CYS A C 1
ATOM 1561 O O . CYS A 1 198 ? 16.012 -3.315 -13.333 1.00 84.25 198 CYS A O 1
ATOM 1563 N N . ILE A 1 199 ? 14.288 -1.885 -13.257 1.00 75.81 199 ILE A N 1
ATOM 1564 C CA . ILE A 1 199 ? 13.917 -2.111 -11.853 1.00 75.81 199 ILE A CA 1
ATOM 1565 C C . ILE A 1 199 ? 13.043 -3.353 -11.625 1.00 75.81 199 ILE A C 1
ATOM 1567 O O . ILE A 1 199 ? 12.669 -3.634 -10.491 1.00 75.81 199 ILE A O 1
ATOM 1571 N N . LYS A 1 200 ? 12.693 -4.085 -12.693 1.00 78.50 200 LYS A N 1
ATOM 1572 C CA . LYS A 1 200 ? 11.859 -5.305 -12.653 1.00 78.50 200 LYS A CA 1
ATOM 1573 C C . LYS A 1 200 ? 10.490 -5.071 -11.993 1.00 78.50 200 LYS A C 1
ATOM 1575 O O . LYS A 1 200 ? 10.027 -5.863 -11.185 1.00 78.50 200 LYS A O 1
ATOM 1580 N N . CYS A 1 201 ? 9.838 -3.971 -12.362 1.00 74.62 201 CYS A N 1
ATOM 1581 C CA . CYS A 1 201 ? 8.526 -3.575 -11.848 1.00 74.62 201 CYS A CA 1
ATOM 1582 C C . CYS A 1 201 ? 7.327 -4.292 -12.482 1.00 74.62 201 CYS A C 1
ATOM 1584 O O . CYS A 1 201 ? 6.202 -4.020 -12.081 1.00 74.62 201 CYS A O 1
ATOM 1586 N N . TYR A 1 202 ? 7.546 -5.130 -13.498 1.00 79.94 202 TYR A N 1
ATOM 1587 C CA . TYR A 1 202 ? 6.505 -5.836 -14.261 1.00 79.94 202 TYR A CA 1
ATOM 1588 C C . TYR A 1 202 ? 5.540 -4.966 -15.085 1.00 79.94 202 TYR A C 1
ATOM 1590 O O . TYR A 1 202 ? 4.798 -5.522 -15.888 1.00 79.94 202 TYR A O 1
ATOM 1598 N N . CYS A 1 203 ? 5.622 -3.630 -15.019 1.00 77.69 203 CYS A N 1
ATOM 1599 C CA . CYS A 1 203 ? 4.743 -2.721 -15.773 1.00 77.69 203 CYS A CA 1
ATOM 1600 C C . CYS A 1 203 ? 4.690 -3.011 -17.279 1.00 77.69 203 CYS A C 1
ATOM 1602 O O . CYS A 1 203 ? 3.649 -2.865 -17.906 1.00 77.69 203 CYS A O 1
ATOM 1604 N N . CYS A 1 204 ? 5.811 -3.418 -17.883 1.00 87.69 204 CYS A N 1
ATOM 1605 C CA . CYS A 1 204 ? 5.836 -3.754 -19.303 1.00 87.69 204 CYS A CA 1
ATOM 1606 C C . CYS A 1 204 ? 4.951 -4.964 -19.629 1.00 87.69 204 CYS A C 1
ATOM 1608 O O . CYS A 1 204 ? 4.240 -4.918 -20.628 1.00 87.69 204 CYS A O 1
ATOM 1610 N N . ALA A 1 205 ? 4.972 -6.007 -18.796 1.00 86.69 205 ALA A N 1
ATOM 1611 C CA . ALA A 1 205 ? 4.115 -7.176 -18.965 1.00 86.69 205 ALA A CA 1
ATOM 1612 C C . ALA A 1 205 ? 2.655 -6.849 -18.646 1.00 86.69 205 ALA A C 1
ATOM 1614 O O . ALA A 1 205 ? 1.781 -7.217 -19.421 1.00 86.69 205 ALA A O 1
ATOM 1615 N N . GLU A 1 206 ? 2.411 -6.089 -17.578 1.00 81.81 206 GLU A N 1
ATOM 1616 C CA . GLU A 1 206 ? 1.067 -5.669 -17.169 1.00 81.81 206 GLU A CA 1
ATOM 1617 C C . GLU A 1 206 ? 0.357 -4.833 -18.247 1.00 81.81 206 GLU A C 1
ATOM 1619 O O . GLU A 1 206 ? -0.813 -5.064 -18.531 1.00 81.81 206 GLU A O 1
ATOM 1624 N N . PHE A 1 207 ? 1.063 -3.904 -18.907 1.00 82.81 207 PHE A N 1
ATOM 1625 C CA . PHE A 1 207 ? 0.477 -3.097 -19.986 1.00 82.81 207 PHE A CA 1
ATOM 1626 C C . PHE A 1 207 ? 0.543 -3.739 -21.361 1.00 82.81 207 PHE A C 1
ATOM 1628 O O . PHE A 1 207 ? 0.134 -3.098 -22.325 1.00 82.81 207 PHE A O 1
ATOM 1635 N N . CYS A 1 208 ? 1.085 -4.947 -21.515 1.00 88.00 208 CYS A N 1
ATOM 1636 C CA . CYS A 1 208 ? 1.150 -5.561 -22.832 1.00 88.00 208 CYS A CA 1
ATOM 1637 C C . CYS A 1 208 ? -0.218 -6.163 -23.194 1.00 88.00 208 CYS A C 1
ATOM 1639 O O . CYS A 1 208 ? -0.529 -7.251 -22.713 1.00 88.00 208 CYS A O 1
ATOM 1641 N N . PRO A 1 209 ? -1.005 -5.562 -24.114 1.00 87.88 209 PRO A N 1
ATOM 1642 C CA . PRO A 1 209 ? -2.323 -6.096 -24.478 1.00 87.88 209 PRO A CA 1
ATOM 1643 C C . PRO A 1 209 ? -2.234 -7.403 -25.282 1.00 87.88 209 PRO A C 1
ATOM 1645 O O . PRO A 1 209 ? -3.245 -7.996 -25.635 1.00 87.88 209 PRO A O 1
ATOM 1648 N N . HIS A 1 210 ? -1.018 -7.820 -25.635 1.00 93.56 210 HIS A N 1
ATOM 1649 C CA . HIS A 1 210 ? -0.742 -9.022 -26.412 1.00 93.56 210 HIS A CA 1
ATOM 1650 C C . HIS A 1 210 ? -0.043 -10.100 -25.582 1.00 93.56 210 HIS A C 1
ATOM 1652 O O . HIS A 1 210 ? 0.376 -11.101 -26.156 1.00 93.56 210 HIS A O 1
ATOM 1658 N N . GLU A 1 211 ? 0.156 -9.872 -24.275 1.00 89.62 211 GLU A N 1
ATOM 1659 C CA . GLU A 1 211 ? 0.834 -10.817 -23.373 1.00 89.62 211 GLU A CA 1
ATOM 1660 C C . GLU A 1 211 ? 2.192 -11.289 -23.924 1.00 89.62 211 GLU A C 1
ATOM 1662 O O . GLU A 1 211 ? 2.590 -12.449 -23.819 1.00 89.62 211 GLU A O 1
ATOM 1667 N N . ALA A 1 212 ? 2.900 -10.374 -24.588 1.00 93.19 212 ALA A N 1
ATOM 1668 C CA . ALA A 1 212 ? 4.116 -10.675 -25.332 1.00 93.19 212 ALA A CA 1
ATOM 1669 C C . ALA A 1 212 ? 5.388 -10.552 -24.480 1.00 93.19 212 ALA A C 1
ATOM 1671 O O . ALA A 1 212 ? 6.484 -10.574 -25.031 1.00 93.19 212 ALA A O 1
ATOM 1672 N N . ILE A 1 213 ? 5.270 -10.353 -23.164 1.00 90.88 213 ILE A N 1
ATOM 1673 C CA . ILE A 1 213 ? 6.400 -10.073 -22.272 1.00 90.88 213 ILE A CA 1
ATOM 1674 C C . ILE A 1 213 ? 6.323 -10.989 -21.058 1.00 90.88 213 ILE A C 1
ATOM 1676 O O . ILE A 1 213 ? 5.376 -10.921 -20.281 1.00 90.88 213 ILE A O 1
ATOM 1680 N N . ASN A 1 214 ? 7.356 -11.806 -20.878 1.00 84.12 214 ASN A N 1
ATOM 1681 C CA . ASN A 1 214 ? 7.476 -12.771 -19.795 1.00 84.12 214 ASN A CA 1
ATOM 1682 C C . ASN A 1 214 ? 8.696 -12.465 -18.922 1.00 84.12 214 ASN A C 1
ATOM 1684 O O . ASN A 1 214 ? 9.694 -11.911 -19.385 1.00 84.12 214 ASN A O 1
ATOM 1688 N N . PHE A 1 215 ? 8.636 -12.872 -17.655 1.00 81.25 215 PHE A N 1
ATOM 1689 C CA . PHE A 1 215 ? 9.758 -12.776 -16.724 1.00 81.25 215 PHE A CA 1
ATOM 1690 C C . PHE A 1 215 ? 10.280 -14.170 -16.399 1.00 81.25 215 PHE A C 1
ATOM 1692 O O . PHE A 1 215 ? 9.561 -15.007 -15.855 1.00 81.25 215 PHE A O 1
ATOM 1699 N N . ARG A 1 216 ? 11.558 -14.416 -16.697 1.00 73.00 216 ARG A N 1
ATOM 1700 C CA . ARG A 1 216 ? 12.201 -15.711 -16.465 1.00 73.00 216 ARG A CA 1
ATOM 1701 C C . ARG A 1 216 ? 13.374 -15.592 -15.508 1.00 73.00 216 ARG A C 1
ATOM 1703 O O . ARG A 1 216 ? 14.219 -14.710 -15.627 1.00 73.00 216 ARG A O 1
ATOM 1710 N N . ILE A 1 217 ? 13.471 -16.535 -14.580 1.00 69.25 217 ILE A N 1
ATOM 1711 C CA . ILE A 1 217 ? 14.618 -16.650 -13.678 1.00 69.25 217 ILE A CA 1
ATOM 1712 C C . ILE A 1 217 ? 15.756 -17.383 -14.399 1.00 69.25 217 ILE A C 1
ATOM 1714 O O . ILE A 1 217 ? 15.595 -18.529 -14.832 1.00 69.25 217 ILE A O 1
ATOM 1718 N N . ASN A 1 218 ? 16.934 -16.759 -14.499 1.00 68.38 218 ASN A N 1
ATOM 1719 C CA . ASN A 1 218 ? 18.106 -17.401 -15.098 1.00 68.38 218 ASN A CA 1
ATOM 1720 C C . ASN A 1 218 ? 18.799 -18.356 -14.106 1.00 68.38 218 ASN A C 1
ATOM 1722 O O . ASN A 1 218 ? 19.796 -18.009 -13.469 1.00 68.38 218 ASN A O 1
ATOM 1726 N N . LYS A 1 219 ? 18.274 -19.584 -14.004 1.00 66.94 219 LYS A N 1
ATOM 1727 C CA . LYS A 1 219 ? 18.772 -20.636 -13.095 1.00 66.94 219 LYS A CA 1
ATOM 1728 C C . LYS A 1 219 ? 20.267 -20.956 -13.283 1.00 66.94 219 LYS A C 1
ATOM 1730 O O . LYS A 1 219 ? 20.958 -21.195 -12.300 1.00 66.94 219 LYS A O 1
ATOM 1735 N N . ARG A 1 220 ? 20.792 -20.903 -14.518 1.00 65.25 220 ARG A N 1
ATOM 1736 C CA . ARG A 1 220 ? 22.215 -21.175 -14.815 1.00 65.25 220 ARG A CA 1
ATOM 1737 C C . ARG A 1 220 ? 23.147 -20.094 -14.261 1.00 65.25 220 ARG A C 1
ATOM 1739 O O . ARG A 1 220 ? 24.151 -20.420 -13.639 1.00 65.25 220 ARG A O 1
ATOM 1746 N N . LYS A 1 221 ? 22.810 -18.810 -14.442 1.00 63.75 221 LYS A N 1
ATOM 1747 C CA . LYS A 1 221 ? 23.599 -17.705 -13.862 1.00 63.75 221 LYS A CA 1
ATOM 1748 C C . LYS A 1 221 ? 23.530 -17.683 -12.337 1.00 63.75 221 LYS A C 1
ATOM 1750 O O . LYS A 1 221 ? 24.521 -17.334 -11.705 1.00 63.75 221 LYS A O 1
ATOM 1755 N N . ILE A 1 222 ? 22.386 -18.064 -11.769 1.00 63.72 222 ILE A N 1
ATOM 1756 C CA . ILE A 1 222 ? 22.231 -18.245 -10.323 1.00 63.72 222 ILE A CA 1
ATOM 1757 C C . ILE A 1 222 ? 23.215 -19.306 -9.830 1.00 63.72 222 ILE A C 1
ATOM 1759 O O . ILE A 1 222 ? 24.052 -19.001 -8.986 1.00 63.72 222 ILE A O 1
ATOM 1763 N N . PHE A 1 223 ? 23.175 -20.506 -10.415 1.00 67.31 223 PHE A N 1
ATOM 1764 C CA . PHE A 1 223 ? 24.069 -21.607 -10.055 1.00 67.31 223 PHE A CA 1
ATOM 1765 C C . PHE A 1 223 ? 25.549 -21.211 -10.148 1.00 67.31 223 PHE A C 1
ATOM 1767 O O . PHE A 1 223 ? 26.292 -21.389 -9.190 1.00 67.31 223 PHE A O 1
ATOM 1774 N N . LEU A 1 224 ? 25.961 -20.590 -11.258 1.00 66.25 224 LEU A N 1
ATOM 1775 C CA . LEU A 1 224 ? 27.351 -20.175 -11.463 1.00 66.25 224 LEU A CA 1
ATOM 1776 C C . LEU A 1 224 ? 27.815 -19.132 -10.433 1.00 66.25 224 LEU A C 1
ATOM 1778 O O . LEU A 1 224 ? 28.932 -19.213 -9.933 1.00 66.25 224 LEU A O 1
ATOM 1782 N N . LYS A 1 225 ? 26.961 -18.163 -10.080 1.00 66.75 225 LYS A N 1
ATOM 1783 C CA . LYS A 1 225 ? 27.304 -17.161 -9.060 1.00 66.75 225 LYS A CA 1
ATOM 1784 C C . LYS A 1 225 ? 27.375 -17.759 -7.657 1.00 66.75 225 LYS A C 1
ATOM 1786 O O . LYS A 1 225 ? 28.262 -17.375 -6.902 1.00 66.75 225 LYS A O 1
ATOM 1791 N N . PHE A 1 226 ? 26.487 -18.696 -7.323 1.00 67.56 226 PHE A N 1
ATOM 1792 C CA . PHE A 1 226 ? 26.567 -19.437 -6.062 1.00 67.56 226 PHE A CA 1
ATOM 1793 C C . PHE A 1 226 ? 27.834 -20.295 -5.990 1.00 67.56 226 PHE A C 1
ATOM 1795 O O . PHE A 1 226 ? 28.500 -20.299 -4.960 1.00 67.56 226 PHE A O 1
ATOM 1802 N N . PHE A 1 227 ? 28.214 -20.943 -7.093 1.00 70.25 227 PHE A N 1
ATOM 1803 C CA . PHE A 1 227 ? 29.441 -21.733 -7.187 1.00 70.25 227 PHE A CA 1
ATOM 1804 C C . PHE A 1 227 ? 30.704 -20.880 -6.986 1.00 70.25 227 PHE A C 1
ATOM 1806 O O . PHE A 1 227 ? 31.561 -21.223 -6.176 1.00 70.25 227 PHE A O 1
ATOM 1813 N N . ILE A 1 228 ? 30.794 -19.725 -7.654 1.00 69.88 228 ILE A N 1
ATOM 1814 C CA . ILE A 1 228 ? 31.924 -18.792 -7.501 1.00 69.88 228 ILE A CA 1
ATOM 1815 C C . ILE A 1 228 ? 31.991 -18.230 -6.075 1.00 69.88 228 ILE A C 1
ATOM 1817 O O . ILE A 1 228 ? 33.071 -18.150 -5.496 1.00 69.88 228 ILE A O 1
ATOM 1821 N N . LEU A 1 229 ? 30.849 -17.865 -5.484 1.00 66.88 229 LEU A N 1
ATOM 1822 C CA . LEU A 1 229 ? 30.802 -17.363 -4.110 1.00 66.88 229 LEU A CA 1
ATOM 1823 C C . LEU A 1 229 ? 31.268 -18.426 -3.102 1.00 66.88 229 LEU A C 1
ATOM 1825 O O . LEU A 1 229 ? 32.025 -18.104 -2.189 1.00 66.88 229 LEU A O 1
ATOM 1829 N N . ALA A 1 230 ? 30.864 -19.685 -3.292 1.00 67.19 230 ALA A N 1
ATOM 1830 C CA . ALA A 1 230 ? 31.309 -20.805 -2.464 1.00 67.19 230 ALA A CA 1
ATOM 1831 C C . ALA A 1 230 ? 32.824 -21.047 -2.582 1.00 67.19 230 ALA A C 1
ATOM 1833 O O . ALA A 1 230 ? 33.484 -21.258 -1.568 1.00 67.19 230 ALA A O 1
ATOM 1834 N N . LEU A 1 231 ? 33.388 -20.939 -3.791 1.00 70.38 231 LEU A N 1
ATOM 1835 C CA . LEU A 1 231 ? 34.835 -21.008 -4.030 1.00 70.38 231 LEU A CA 1
ATOM 1836 C C . LEU A 1 231 ? 35.598 -19.900 -3.295 1.00 70.38 231 LEU A C 1
ATOM 1838 O O . LEU A 1 231 ? 36.580 -20.182 -2.616 1.00 70.38 231 LEU A O 1
ATOM 1842 N N . ILE A 1 232 ? 35.132 -18.651 -3.384 1.00 73.00 232 ILE A N 1
ATOM 1843 C CA . ILE A 1 232 ? 35.771 -17.504 -2.717 1.00 73.00 232 ILE A CA 1
ATOM 1844 C C . ILE A 1 232 ? 35.739 -17.671 -1.192 1.00 73.00 232 ILE A C 1
ATOM 1846 O O . ILE A 1 232 ? 36.748 -17.447 -0.525 1.00 73.00 232 ILE A O 1
ATOM 1850 N N . LEU A 1 233 ? 34.603 -18.103 -0.637 1.00 71.06 233 LEU A N 1
ATOM 1851 C CA . LEU A 1 233 ? 34.469 -18.350 0.800 1.00 71.06 233 LEU A CA 1
ATOM 1852 C C . LEU A 1 233 ? 35.356 -19.515 1.260 1.00 71.06 233 LEU A C 1
ATOM 1854 O O . LEU A 1 233 ? 36.043 -19.382 2.273 1.00 71.06 233 LEU A O 1
ATOM 1858 N N . GLY A 1 234 ? 35.423 -20.603 0.488 1.00 70.00 234 GLY A N 1
ATOM 1859 C CA . GLY A 1 234 ? 36.309 -21.734 0.770 1.00 70.00 234 GLY A CA 1
ATOM 1860 C C . GLY A 1 234 ? 37.791 -21.349 0.754 1.00 70.00 234 GLY A C 1
ATOM 1861 O O . GLY A 1 234 ? 38.524 -21.682 1.682 1.00 70.00 234 GLY A O 1
ATOM 1862 N N . ILE A 1 235 ? 38.227 -20.565 -0.239 1.00 68.12 235 ILE A N 1
ATOM 1863 C CA . ILE A 1 235 ? 39.605 -20.053 -0.320 1.00 68.12 235 ILE A CA 1
ATOM 1864 C C . ILE A 1 235 ? 39.914 -19.134 0.873 1.00 68.12 235 ILE A C 1
ATOM 1866 O O . ILE A 1 235 ? 40.986 -19.243 1.467 1.00 68.12 235 ILE A O 1
ATOM 1870 N N . SER A 1 236 ? 38.963 -18.283 1.280 1.00 62.72 236 SER A N 1
ATOM 1871 C CA . SER A 1 236 ? 39.144 -17.382 2.425 1.00 62.72 236 SER A CA 1
ATOM 1872 C C . SER A 1 236 ? 39.306 -18.129 3.758 1.00 62.72 236 SER A C 1
ATOM 1874 O O . SER A 1 236 ? 40.149 -17.758 4.576 1.00 62.72 236 SER A O 1
ATOM 1876 N N . GLN A 1 237 ? 38.575 -19.232 3.952 1.00 66.69 237 GLN A N 1
ATOM 1877 C CA . GLN A 1 237 ? 38.697 -20.084 5.139 1.00 66.69 237 GLN A CA 1
ATOM 1878 C C . GLN A 1 237 ? 40.041 -20.818 5.181 1.00 66.69 237 GLN A C 1
ATOM 1880 O O . GLN A 1 237 ? 40.664 -20.875 6.239 1.00 66.69 237 GLN A O 1
ATOM 1885 N N . ILE A 1 238 ? 40.527 -21.305 4.035 1.00 68.19 238 ILE A N 1
ATOM 1886 C CA . ILE A 1 238 ? 41.848 -21.943 3.924 1.00 68.19 238 ILE A CA 1
ATOM 1887 C C . ILE A 1 238 ? 42.963 -20.931 4.222 1.00 68.19 238 ILE A C 1
ATOM 1889 O O . ILE A 1 238 ? 43.882 -21.237 4.979 1.00 68.19 238 ILE A O 1
ATOM 1893 N N . SER A 1 239 ? 42.869 -19.702 3.699 1.00 62.28 239 SER A N 1
ATOM 1894 C CA . SER A 1 239 ? 43.856 -18.653 3.988 1.00 62.28 239 SER A CA 1
ATOM 1895 C C . SER A 1 239 ? 43.864 -18.218 5.456 1.00 62.28 239 SER A C 1
ATOM 1897 O O . SER A 1 239 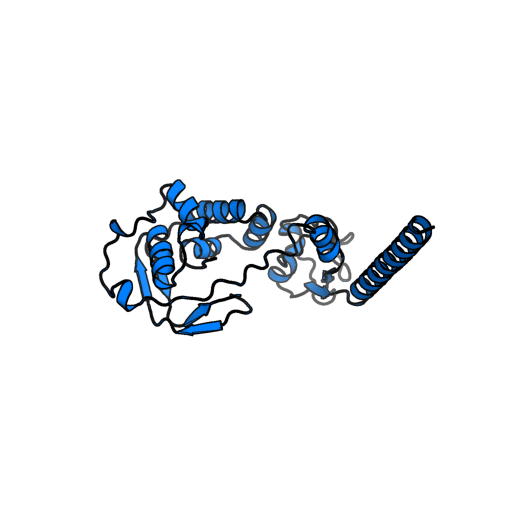? 44.934 -17.981 6.013 1.00 62.28 239 SER A O 1
ATOM 1899 N N . LEU A 1 240 ? 42.695 -18.163 6.107 1.00 68.81 240 LEU A N 1
ATOM 1900 C CA . LEU A 1 240 ? 42.584 -17.833 7.528 1.00 68.81 240 LEU A CA 1
ATOM 1901 C C . LEU A 1 240 ? 43.160 -18.953 8.404 1.00 68.81 240 LEU A C 1
ATOM 1903 O O . LEU A 1 240 ? 43.855 -18.676 9.376 1.00 68.81 240 LEU A O 1
ATOM 1907 N N . PHE A 1 241 ? 42.921 -20.212 8.031 1.00 70.94 241 PHE A N 1
ATOM 1908 C CA . PHE A 1 241 ? 43.491 -21.373 8.708 1.00 70.94 241 PHE A CA 1
ATOM 1909 C C . PHE A 1 241 ? 45.022 -21.415 8.586 1.00 70.94 241 PHE A C 1
ATOM 1911 O O . PHE A 1 241 ? 45.706 -21.628 9.582 1.00 70.94 241 PHE A O 1
ATOM 1918 N N . LEU A 1 242 ? 45.571 -21.132 7.399 1.00 65.06 242 LEU A N 1
ATOM 1919 C CA . LEU A 1 242 ? 47.020 -21.024 7.183 1.00 65.06 242 LEU A CA 1
ATOM 1920 C C . LEU A 1 242 ? 47.641 -19.857 7.967 1.00 65.06 242 LEU A C 1
ATOM 1922 O O . LEU A 1 242 ? 48.698 -20.023 8.564 1.00 65.06 242 LEU A O 1
ATOM 1926 N N . MET A 1 243 ? 46.975 -18.701 8.026 1.00 65.31 243 MET A N 1
ATOM 1927 C CA . MET A 1 243 ? 47.422 -17.550 8.825 1.00 65.31 243 MET A CA 1
ATOM 1928 C C . MET A 1 243 ? 47.422 -17.849 10.331 1.00 65.31 243 MET A C 1
ATOM 1930 O O . MET A 1 243 ? 48.390 -17.5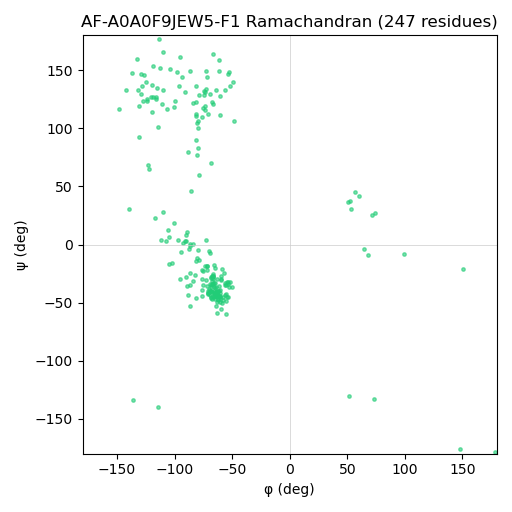31 11.012 1.00 65.31 243 MET A O 1
ATOM 1934 N N . LEU A 1 244 ? 46.380 -18.506 10.851 1.00 66.19 244 LEU A N 1
ATOM 1935 C CA . LEU A 1 244 ? 46.312 -18.928 12.258 1.00 66.19 244 LEU A CA 1
ATOM 1936 C C . LEU A 1 244 ? 47.328 -20.033 12.584 1.00 66.19 244 LEU A C 1
ATOM 1938 O O . LEU A 1 244 ? 47.886 -20.053 13.676 1.00 66.19 244 LEU A O 1
ATOM 1942 N N . SER A 1 245 ? 47.597 -20.928 11.631 1.00 61.31 245 SER A N 1
ATOM 1943 C CA . SER A 1 245 ? 48.638 -21.954 11.742 1.00 61.31 245 SER A CA 1
ATOM 1944 C C . SER A 1 245 ? 50.049 -21.363 11.755 1.00 61.31 245 SER A C 1
ATOM 1946 O O . SER A 1 245 ? 50.914 -21.930 12.410 1.00 61.31 245 SER A O 1
ATOM 1948 N N . LEU A 1 246 ? 50.292 -20.269 11.029 1.00 64.88 246 LEU A N 1
ATOM 1949 C CA . LEU A 1 246 ? 51.583 -19.575 10.996 1.00 64.88 246 LEU A CA 1
ATOM 1950 C C . LEU A 1 246 ? 51.772 -18.621 12.185 1.00 64.88 246 LEU A C 1
ATOM 1952 O O . LEU A 1 246 ? 52.903 -18.367 12.567 1.00 64.88 246 LEU A O 1
ATOM 1956 N N . ALA A 1 247 ? 50.686 -18.107 12.771 1.00 62.78 247 ALA A N 1
ATOM 1957 C CA . ALA A 1 247 ? 50.722 -17.239 13.953 1.00 62.78 247 ALA A CA 1
ATOM 1958 C C . ALA A 1 247 ? 50.880 -17.998 15.289 1.00 62.78 247 ALA A C 1
ATOM 1960 O O . ALA A 1 247 ? 51.121 -17.370 16.315 1.00 62.78 247 ALA A O 1
ATOM 1961 N N . ASN A 1 248 ? 50.726 -19.328 15.279 1.00 52.41 248 ASN A N 1
ATOM 1962 C CA . ASN A 1 248 ? 50.924 -20.223 16.429 1.00 52.41 248 ASN A CA 1
ATOM 1963 C C . ASN A 1 248 ? 52.291 -20.952 16.403 1.00 52.41 248 ASN A C 1
ATOM 1965 O O . ASN A 1 248 ? 52.449 -21.973 17.074 1.00 52.41 248 ASN A O 1
ATOM 1969 N N . ILE A 1 249 ? 53.255 -20.447 15.624 1.00 48.59 249 ILE A N 1
ATOM 1970 C CA . ILE A 1 249 ? 54.671 -20.862 15.577 1.00 48.59 249 ILE A CA 1
ATOM 1971 C C . ILE A 1 249 ? 55.512 -19.666 16.019 1.00 48.59 249 ILE A C 1
ATOM 1973 O O . ILE A 1 249 ? 56.452 -19.878 16.815 1.00 48.59 249 ILE A O 1
#

Secondary structure (DSSP, 8-state):
---SHHHHGGGGS-TTHHHHHHHH--SHHHHHHHHHHHHHHS--SSEEEEEEEEEEEETTTEEEEEEEEEEEEES-HHHHHHHHHHHHT--GGG-HHHHHHHHTTS----GGGPPP-SS-TTTT---PPPP----SHHHHTHHHHHHHHHHHS-EEEEE-TTT----SHHHHT-TT--EE--SS-STT---EE-TTT-----HHHHT-TT--EEEEE-HHHHHHHHHHHHHHHHHHHHHHHHHHHHHT-

Radius of gyration: 24.21 Å; Cα contacts (8 Å, |Δi|>4): 336; chains: 1; bounding box: 77×39×62 Å